Protein AF-A0A0R1EQI2-F1 (afdb_monomer)

Solvent-accessible surface area (backbone atoms only — not comparable to full-atom values): 18893 Å² total; per-residue (Å²): 133,55,73,65,60,53,31,38,54,47,27,43,57,58,45,62,78,44,47,72,60,46,70,71,31,68,58,45,51,55,51,58,65,40,73,73,54,59,67,55,52,70,68,54,60,50,46,54,53,26,49,26,47,28,56,31,40,90,47,90,83,57,53,75,52,69,50,44,51,67,35,48,23,53,9,44,34,53,36,52,67,65,56,76,47,96,90,49,58,59,69,58,47,36,49,53,51,49,54,51,53,46,37,55,50,52,49,33,34,76,71,63,56,27,75,50,50,67,42,49,46,49,54,23,51,55,50,20,49,55,52,42,38,58,76,67,60,75,54,59,96,62,69,85,52,56,103,74,72,70,80,85,62,93,62,85,82,66,84,62,86,80,76,84,62,86,74,82,41,72,47,48,50,53,52,55,53,49,51,57,55,38,66,76,26,71,72,45,74,69,48,59,73,86,57,67,44,66,69,63,51,49,51,49,54,50,48,44,50,52,42,29,33,74,76,65,69,40,53,64,57,63,60,44,40,54,47,54,39,36,38,50,51,58,52,64,69,39,60,85,80,45,49,76,82,41,48,76,41,45,18,56,51,49,23,51,52,48,57,65,43,65,85,67,66,51,49,55,76,68,49,35,50,46,39,21,52,30,39,38,48,50,43,54,50,54,74,67,53,65,85,72,81,74,74,76,81,74,84,81,82,86,82,83,89,88,83,81,84,74,61,70,75,59,57,60,56,57,55,58,61,65,73,76,111

Organism: NCBI:txid1423816

Radius of gyration: 23.0 Å; Cα contacts (8 Å, |Δi|>4): 290; chains: 1; bounding box: 48×53×68 Å

Secondary structure (DSSP, 8-state):
--HHHHHHHHHHHHHHHHHHHHTTSHHHHHHTTSHHHHTS-HHHHHHHHHHHHHHH-SSTT--GGG--HHHHHHHHHHHHHH---SSS-HHHHHHHHHHHHHHHHHHHHHTTSS---HHHHHHHHHHHHHHHHHHTT-S-TTTTS-TTS---S-------TTSS-----HHHHHHHHHHHHHHTSHHHHTS-GGG--HHHHHHHHHHHHHHHHHHH---GGG--HHHHHHHHHHHHH-TTTS-HHHHHHHHHHHHHHHHHGGGTTSS-HHHHHHHHHHHHHHHHHHHH------PPPPPPP-S-S------HHHHHHHHHHTT--

Structure (mmCIF, N/CA/C/O backbone):
data_AF-A0A0R1EQI2-F1
#
_entry.id   AF-A0A0R1EQI2-F1
#
loop_
_atom_site.group_PDB
_atom_site.id
_atom_site.type_symbol
_atom_site.label_atom_id
_atom_site.label_alt_id
_atom_site.label_comp_id
_atom_site.label_asym_id
_atom_site.label_entity_id
_atom_site.label_seq_id
_atom_site.pdbx_PDB_ins_code
_atom_site.Cartn_x
_atom_site.Cartn_y
_atom_site.Cartn_z
_atom_site.occupancy
_atom_site.B_iso_or_equiv
_atom_site.auth_seq_id
_atom_site.auth_comp_id
_atom_site.auth_asym_id
_atom_site.auth_atom_id
_atom_site.pdbx_PDB_model_num
ATOM 1 N N . MET A 1 1 ? 14.461 4.022 -34.422 1.00 61.69 1 MET A N 1
ATOM 2 C CA . MET A 1 1 ? 14.176 3.782 -32.998 1.00 61.69 1 MET A CA 1
ATOM 3 C C . MET A 1 1 ? 12.772 4.264 -32.744 1.00 61.69 1 MET A C 1
ATOM 5 O O . MET A 1 1 ? 12.519 5.464 -32.884 1.00 61.69 1 MET A O 1
ATOM 9 N N . ASP A 1 2 ? 11.892 3.307 -32.497 1.00 88.50 2 ASP A N 1
ATOM 10 C CA . ASP A 1 2 ? 10.469 3.521 -32.275 1.00 88.50 2 ASP A CA 1
ATOM 11 C C . ASP A 1 2 ? 10.237 4.382 -31.016 1.00 88.50 2 ASP A C 1
ATOM 13 O O . ASP A 1 2 ? 11.102 4.491 -30.140 1.00 88.50 2 ASP A O 1
ATOM 17 N N . TYR A 1 3 ? 9.100 5.070 -30.940 1.00 85.38 3 TYR A N 1
ATOM 18 C CA . TYR A 1 3 ? 8.745 5.905 -29.795 1.00 85.38 3 TYR A CA 1
ATOM 19 C C . TYR A 1 3 ? 8.674 5.086 -28.498 1.00 85.38 3 TYR A C 1
ATOM 21 O O . TYR A 1 3 ? 9.169 5.543 -27.466 1.00 85.38 3 TYR A O 1
ATOM 29 N N . GLN A 1 4 ? 8.164 3.853 -28.570 1.00 84.38 4 GLN A N 1
ATOM 30 C CA . GLN A 1 4 ? 8.115 2.926 -27.436 1.00 84.38 4 GLN A CA 1
ATOM 31 C C . GLN A 1 4 ? 9.513 2.543 -26.940 1.00 84.38 4 GLN A C 1
ATOM 33 O O . GLN A 1 4 ? 9.792 2.622 -25.745 1.00 84.38 4 GLN A O 1
ATOM 38 N N . GLU A 1 5 ? 10.448 2.249 -27.847 1.00 89.00 5 GLU A N 1
ATOM 39 C CA . GLU A 1 5 ? 11.844 1.971 -27.478 1.00 89.00 5 GLU A CA 1
ATOM 40 C C . GLU A 1 5 ? 12.503 3.167 -26.772 1.00 89.00 5 GLU A C 1
ATOM 42 O O . GLU A 1 5 ? 13.312 2.996 -25.857 1.00 89.00 5 GLU A O 1
ATOM 47 N N . LYS A 1 6 ? 12.169 4.399 -27.181 1.00 91.38 6 LYS A N 1
ATOM 48 C CA . LYS A 1 6 ? 12.664 5.609 -26.509 1.00 91.38 6 LYS A CA 1
ATOM 49 C C . LYS A 1 6 ? 12.073 5.751 -25.108 1.00 91.38 6 LYS A C 1
ATOM 51 O O . LYS A 1 6 ? 12.817 6.104 -24.195 1.00 91.38 6 LYS A O 1
ATOM 56 N N . LEU A 1 7 ? 10.780 5.467 -24.935 1.00 90.56 7 LEU A N 1
ATOM 57 C CA . LEU A 1 7 ? 10.114 5.493 -23.630 1.00 90.56 7 LEU A CA 1
ATOM 58 C C . LEU A 1 7 ? 10.684 4.442 -22.680 1.00 90.56 7 LEU A C 1
ATOM 60 O O . LEU A 1 7 ? 11.015 4.783 -21.551 1.00 90.56 7 LEU A O 1
ATOM 64 N N . GLN A 1 8 ? 10.904 3.212 -23.143 1.00 91.38 8 GLN A N 1
ATOM 65 C CA . GLN A 1 8 ? 11.532 2.166 -22.332 1.00 91.38 8 GLN A CA 1
ATOM 66 C C . GLN A 1 8 ? 12.954 2.538 -21.904 1.00 91.38 8 GLN A C 1
ATOM 68 O O . GLN A 1 8 ? 13.328 2.359 -20.746 1.00 91.38 8 GLN A O 1
ATOM 73 N N . ARG A 1 9 ? 13.757 3.119 -22.805 1.00 92.44 9 ARG A N 1
ATOM 74 C CA . ARG A 1 9 ? 15.098 3.615 -22.451 1.00 92.44 9 ARG A CA 1
ATOM 75 C C . ARG A 1 9 ? 15.043 4.766 -21.452 1.00 92.44 9 ARG A C 1
ATOM 77 O O . ARG A 1 9 ? 15.916 4.851 -20.592 1.00 92.44 9 ARG A O 1
ATOM 84 N N . HIS A 1 10 ? 14.059 5.653 -21.578 1.00 93.50 10 HIS A N 1
ATOM 85 C CA . HIS A 1 10 ? 13.832 6.741 -20.627 1.00 93.50 10 HIS A CA 1
ATOM 86 C C . HIS A 1 10 ? 13.438 6.199 -19.249 1.00 93.50 10 HIS A C 1
ATOM 88 O O . HIS A 1 10 ? 14.116 6.501 -18.273 1.00 93.50 10 HIS A O 1
ATOM 94 N N . ALA A 1 11 ? 12.443 5.311 -19.181 1.00 92.62 11 ALA A N 1
ATOM 95 C CA . ALA A 1 11 ? 12.032 4.630 -17.954 1.00 92.62 11 ALA A CA 1
ATOM 96 C C . ALA A 1 11 ? 13.182 3.866 -17.294 1.00 92.62 11 ALA A C 1
ATOM 98 O O . ALA A 1 11 ? 13.391 3.996 -16.095 1.00 92.62 11 ALA A O 1
ATOM 99 N N . SER A 1 12 ? 13.995 3.155 -18.079 1.00 93.19 12 SER A N 1
ATOM 100 C CA . SER A 1 12 ? 15.202 2.493 -17.580 1.00 93.19 12 SER A CA 1
ATOM 101 C C . SER A 1 12 ? 16.156 3.463 -16.885 1.00 93.19 12 SER A C 1
ATOM 103 O O . SER A 1 12 ? 16.622 3.163 -15.793 1.00 93.19 12 SER A O 1
ATOM 105 N N . LYS A 1 13 ? 16.448 4.615 -17.500 1.00 93.88 13 LYS A N 1
ATOM 106 C CA . LYS A 1 13 ? 17.349 5.614 -16.905 1.00 93.88 13 LYS A CA 1
ATOM 107 C C . LYS A 1 13 ? 16.765 6.240 -15.648 1.00 93.88 13 LYS A C 1
ATOM 109 O O . LYS A 1 13 ? 17.507 6.507 -14.713 1.00 93.88 13 LYS A O 1
ATOM 114 N N . GLU A 1 14 ? 15.459 6.481 -15.638 1.00 92.50 14 GLU A N 1
ATOM 115 C CA . GLU A 1 14 ? 14.779 7.030 -14.470 1.00 92.50 14 GLU A CA 1
ATOM 116 C C . GLU A 1 14 ? 14.820 6.037 -13.300 1.00 92.50 14 GLU A C 1
ATOM 118 O O . GLU A 1 14 ? 15.156 6.419 -12.185 1.00 92.50 14 GLU A O 1
ATOM 123 N N . ILE A 1 15 ? 14.559 4.749 -13.551 1.00 90.12 15 ILE A N 1
ATOM 124 C CA . ILE A 1 15 ? 14.625 3.694 -12.528 1.00 90.12 15 ILE A CA 1
ATOM 125 C C . ILE A 1 15 ? 16.033 3.571 -11.946 1.00 90.12 15 ILE A C 1
ATOM 127 O O . ILE A 1 15 ? 16.162 3.383 -10.739 1.00 90.12 15 ILE A O 1
ATOM 131 N N . ASP A 1 16 ? 17.086 3.719 -12.755 1.00 90.94 16 ASP A N 1
ATOM 132 C CA . ASP A 1 16 ? 18.473 3.634 -12.277 1.00 90.94 16 ASP A CA 1
ATOM 133 C C . ASP A 1 16 ? 18.787 4.664 -11.173 1.00 90.94 16 ASP A C 1
ATOM 135 O O . ASP A 1 16 ? 19.648 4.410 -10.331 1.00 90.94 16 ASP A O 1
ATOM 139 N N . LEU A 1 17 ? 18.055 5.787 -11.117 1.00 92.31 17 LEU A N 1
ATOM 140 C CA . LEU A 1 17 ? 18.180 6.793 -10.052 1.00 92.31 17 LEU A CA 1
ATOM 141 C C . LEU A 1 17 ? 17.701 6.288 -8.684 1.00 92.31 17 LEU A C 1
ATOM 143 O O . LEU A 1 17 ? 18.104 6.828 -7.657 1.00 92.31 17 LEU A O 1
ATOM 147 N N . TYR A 1 18 ? 16.825 5.284 -8.673 1.00 91.38 18 TYR A N 1
ATOM 148 C CA . TYR A 1 18 ? 16.143 4.783 -7.480 1.00 91.38 18 TYR A CA 1
ATOM 149 C C . TYR A 1 18 ? 16.517 3.340 -7.140 1.00 91.38 18 TYR A C 1
ATOM 151 O O . TYR A 1 18 ? 16.411 2.926 -5.989 1.00 91.38 18 TYR A O 1
ATOM 159 N N . TRP A 1 19 ? 16.969 2.577 -8.135 1.00 90.25 19 TRP A N 1
ATOM 160 C CA . TRP A 1 19 ? 17.164 1.134 -8.052 1.00 90.25 19 TRP A CA 1
ATOM 161 C C . TRP A 1 19 ? 18.091 0.710 -6.909 1.00 90.25 19 TRP A C 1
ATOM 163 O O . TRP A 1 19 ? 17.727 -0.146 -6.109 1.00 90.25 19 TRP A O 1
ATOM 173 N N . SER A 1 20 ? 19.258 1.350 -6.781 1.00 90.19 20 SER A N 1
ATOM 174 C CA . SER A 1 20 ? 20.218 1.037 -5.710 1.00 90.19 20 SER A CA 1
ATOM 175 C C . SER A 1 20 ? 19.645 1.282 -4.311 1.00 90.19 20 SER A C 1
ATOM 177 O O . SER A 1 20 ? 19.988 0.556 -3.379 1.00 90.19 20 SER A O 1
ATOM 179 N N . ASP A 1 21 ? 18.820 2.315 -4.141 1.00 92.25 21 ASP A N 1
ATOM 180 C CA . ASP A 1 21 ? 18.237 2.642 -2.838 1.00 92.25 21 ASP A CA 1
ATOM 181 C C . ASP A 1 21 ? 17.092 1.680 -2.507 1.00 92.25 21 ASP A C 1
ATOM 183 O O . ASP A 1 21 ? 17.023 1.174 -1.389 1.00 92.25 21 ASP A O 1
ATOM 187 N N . PHE A 1 22 ? 16.251 1.355 -3.494 1.00 90.44 22 PHE A N 1
ATOM 188 C CA . PHE A 1 22 ? 15.189 0.364 -3.340 1.00 90.44 22 PHE A CA 1
ATOM 189 C C . PHE A 1 22 ? 15.747 -1.014 -2.969 1.00 90.44 22 PHE A C 1
ATOM 191 O O . PHE A 1 22 ? 15.266 -1.625 -2.023 1.00 90.44 22 PHE A O 1
ATOM 198 N N . GLN A 1 23 ? 16.824 -1.474 -3.615 1.00 89.62 23 GLN A N 1
ATOM 199 C CA . GLN A 1 23 ? 17.452 -2.767 -3.301 1.00 89.62 23 GLN A CA 1
ATOM 200 C C . GLN A 1 23 ? 17.988 -2.882 -1.863 1.00 89.62 23 GLN A C 1
ATOM 202 O O . GLN A 1 23 ? 18.237 -3.991 -1.394 1.00 89.62 23 GLN A O 1
ATOM 207 N N . LYS A 1 24 ? 18.201 -1.755 -1.175 1.00 90.44 24 LYS A N 1
ATOM 208 C CA . LYS A 1 24 ? 18.652 -1.704 0.225 1.00 90.44 24 LYS A CA 1
ATOM 209 C C . LYS A 1 24 ? 17.506 -1.464 1.211 1.00 90.44 24 LYS A C 1
ATOM 211 O O . LYS A 1 24 ? 17.771 -1.355 2.403 1.00 90.44 24 LYS A O 1
ATOM 216 N N . SER A 1 25 ? 16.278 -1.310 0.721 1.00 86.69 25 SER A N 1
ATOM 217 C CA . SER A 1 25 ? 15.104 -1.036 1.548 1.00 86.69 25 SER A CA 1
ATOM 218 C C . SER A 1 25 ? 14.551 -2.298 2.202 1.00 86.69 25 SER A C 1
ATOM 220 O O . SER A 1 25 ? 14.707 -3.403 1.673 1.00 86.69 25 SER A O 1
ATOM 222 N N . ASP A 1 26 ? 13.836 -2.107 3.309 1.00 79.62 26 ASP A N 1
ATOM 223 C CA . ASP A 1 26 ? 13.107 -3.181 3.984 1.00 79.62 26 ASP A CA 1
ATOM 224 C C . ASP A 1 26 ? 11.982 -3.741 3.097 1.00 79.62 26 ASP A C 1
ATOM 226 O O . ASP A 1 26 ? 11.757 -4.948 3.101 1.00 79.62 26 ASP A O 1
ATOM 230 N N . ASP A 1 27 ? 11.350 -2.910 2.251 1.00 80.69 27 ASP A N 1
ATOM 231 C CA . ASP A 1 27 ? 10.323 -3.348 1.290 1.00 80.69 27 ASP A CA 1
ATOM 232 C C . ASP A 1 27 ? 10.891 -4.378 0.288 1.00 80.69 27 ASP A C 1
ATOM 234 O O . ASP A 1 27 ? 10.261 -5.393 -0.013 1.00 80.69 27 ASP A O 1
ATOM 238 N N . TYR A 1 28 ? 12.114 -4.156 -0.211 1.00 84.44 28 TYR A N 1
ATOM 239 C CA . TYR A 1 28 ? 12.793 -5.120 -1.085 1.00 84.44 28 TYR A CA 1
ATOM 240 C C . TYR A 1 28 ? 13.282 -6.348 -0.311 1.00 84.44 28 TYR A C 1
ATOM 242 O O . TYR A 1 28 ? 13.196 -7.468 -0.813 1.00 84.44 28 TYR A O 1
ATOM 250 N N . ALA A 1 29 ? 13.784 -6.162 0.913 1.00 81.75 29 ALA A N 1
ATOM 251 C CA . ALA A 1 29 ? 14.201 -7.275 1.759 1.00 81.75 29 ALA A CA 1
ATOM 252 C C . ALA A 1 29 ? 13.030 -8.224 2.063 1.00 81.75 29 ALA A C 1
ATOM 254 O O . ALA A 1 29 ? 13.217 -9.436 1.976 1.00 81.75 29 ALA A O 1
ATOM 255 N N . ALA A 1 30 ? 11.839 -7.683 2.341 1.00 76.81 30 ALA A N 1
ATOM 256 C CA . ALA A 1 30 ? 10.608 -8.435 2.571 1.00 76.81 30 ALA A CA 1
ATOM 257 C C . ALA A 1 30 ? 10.179 -9.233 1.331 1.00 76.81 30 ALA A C 1
ATOM 259 O O . ALA A 1 30 ? 9.946 -10.434 1.441 1.00 76.81 30 ALA A O 1
ATOM 260 N N . LEU A 1 31 ? 10.187 -8.623 0.135 1.00 76.25 31 LEU A N 1
ATOM 261 C CA . LEU A 1 31 ? 9.943 -9.357 -1.119 1.00 76.25 31 LEU A CA 1
ATOM 262 C C . LEU A 1 31 ? 10.905 -10.531 -1.292 1.00 76.25 31 LEU A C 1
ATOM 264 O O . LEU A 1 31 ? 10.518 -11.627 -1.682 1.00 76.25 31 LEU A O 1
ATOM 268 N N . MET A 1 32 ? 12.178 -10.313 -0.970 1.00 80.56 32 MET A N 1
ATOM 269 C CA . MET A 1 32 ? 13.199 -11.346 -1.060 1.00 80.56 32 MET A CA 1
ATOM 270 C C . MET A 1 32 ? 13.100 -12.383 0.064 1.00 80.56 32 MET A C 1
ATOM 272 O O . MET A 1 32 ? 13.974 -13.240 0.128 1.00 80.56 32 MET A O 1
ATOM 276 N N . GLN A 1 33 ? 12.117 -12.354 0.966 1.00 74.38 33 GLN A N 1
ATOM 277 C CA . GLN A 1 33 ? 11.844 -13.475 1.877 1.00 74.38 33 GLN A CA 1
ATOM 278 C C . GLN A 1 33 ? 10.996 -14.559 1.207 1.00 74.38 33 GLN A C 1
ATOM 280 O O . GLN A 1 33 ? 11.156 -15.731 1.548 1.00 74.38 33 GLN A O 1
ATOM 285 N N . ASP A 1 34 ? 10.199 -14.191 0.202 1.00 71.94 34 ASP A N 1
ATOM 286 C CA . ASP A 1 34 ? 9.388 -15.117 -0.579 1.00 71.94 34 ASP A CA 1
ATOM 287 C C . ASP A 1 34 ? 10.292 -16.058 -1.419 1.00 71.94 34 ASP A C 1
ATOM 289 O O . ASP A 1 34 ? 11.095 -15.597 -2.249 1.00 71.94 34 ASP A O 1
ATOM 293 N N . PRO A 1 35 ? 10.208 -17.390 -1.215 1.00 70.25 35 PRO A N 1
ATOM 294 C CA . PRO A 1 35 ? 11.012 -18.367 -1.946 1.00 70.25 35 PRO A CA 1
ATOM 295 C C . PRO A 1 35 ? 10.791 -18.355 -3.461 1.00 70.25 35 PRO A C 1
ATOM 297 O O . PRO A 1 35 ? 11.720 -18.670 -4.209 1.00 70.25 35 PRO A O 1
ATOM 300 N N . ASP A 1 36 ? 9.590 -18.024 -3.925 1.00 70.88 36 ASP A N 1
ATOM 301 C CA . ASP A 1 36 ? 9.242 -17.984 -5.341 1.00 70.88 36 ASP A CA 1
ATOM 302 C C . ASP A 1 36 ? 9.713 -16.690 -5.994 1.00 70.88 36 ASP A C 1
ATOM 304 O O . ASP A 1 36 ? 10.198 -16.723 -7.133 1.00 70.88 36 ASP A O 1
ATOM 308 N N . PHE A 1 37 ? 9.713 -15.591 -5.237 1.00 76.44 37 PHE A N 1
ATOM 309 C CA . PHE A 1 37 ? 10.313 -14.331 -5.662 1.00 76.44 37 PHE A CA 1
ATOM 310 C C . PHE A 1 37 ? 11.845 -14.419 -5.758 1.00 76.44 37 PHE A C 1
ATOM 312 O O . PHE A 1 37 ? 12.436 -13.959 -6.736 1.00 76.44 37 PHE A O 1
ATOM 319 N N . ARG A 1 38 ? 12.513 -15.096 -4.810 1.00 74.75 38 ARG A N 1
ATOM 320 C CA . ARG A 1 38 ? 13.978 -15.325 -4.839 1.00 74.75 38 ARG A CA 1
ATOM 321 C C . ARG A 1 38 ? 14.475 -16.019 -6.106 1.00 74.75 38 ARG A C 1
ATOM 323 O O . ARG A 1 38 ? 15.637 -15.847 -6.476 1.00 74.75 38 ARG A O 1
ATOM 330 N N . LYS A 1 39 ? 13.627 -16.830 -6.740 1.00 77.12 39 LYS A N 1
ATOM 331 C CA . LYS A 1 39 ? 13.956 -17.556 -7.975 1.00 77.12 39 LYS A CA 1
ATOM 332 C C . LYS A 1 39 ? 13.880 -16.661 -9.213 1.00 77.12 39 LYS A C 1
ATOM 334 O O . LYS A 1 39 ? 14.408 -17.047 -10.251 1.00 77.12 39 LYS A O 1
ATOM 339 N N . VAL A 1 40 ? 13.242 -15.488 -9.127 1.00 78.50 40 VAL A N 1
ATOM 340 C CA . VAL A 1 40 ? 13.122 -14.552 -10.252 1.00 78.50 40 VAL A CA 1
ATOM 341 C C . VAL A 1 40 ? 14.491 -13.913 -10.536 1.00 78.50 40 VAL A C 1
ATOM 343 O O . VAL A 1 40 ? 15.079 -13.276 -9.656 1.00 78.50 40 VAL A O 1
ATOM 346 N N . PRO A 1 41 ? 15.024 -14.023 -11.763 1.00 79.38 41 PRO A N 1
ATOM 347 C CA . PRO A 1 41 ? 16.261 -13.357 -12.143 1.00 79.38 41 PRO A CA 1
ATOM 348 C C . PRO A 1 41 ? 16.178 -11.828 -11.960 1.00 79.38 41 PRO A C 1
ATOM 350 O O . PRO A 1 41 ? 15.233 -11.199 -12.440 1.00 79.38 41 PRO A O 1
ATOM 353 N N . PRO A 1 42 ? 17.212 -11.159 -11.406 1.00 78.00 42 PRO A N 1
ATOM 354 C CA . PRO A 1 42 ? 17.205 -9.700 -11.228 1.00 78.00 42 PRO A CA 1
ATOM 355 C C . PRO A 1 42 ? 16.970 -8.897 -12.516 1.00 78.00 42 PRO A C 1
ATOM 357 O O . PRO A 1 42 ? 16.437 -7.789 -12.483 1.00 78.00 42 PRO A O 1
ATOM 360 N N . LYS A 1 43 ? 17.369 -9.447 -13.670 1.00 79.38 43 LYS A N 1
ATOM 361 C CA . LYS A 1 43 ? 17.120 -8.831 -14.981 1.00 79.38 43 LYS A CA 1
ATOM 362 C C . LYS A 1 43 ? 15.634 -8.801 -15.335 1.00 79.38 43 LYS A C 1
ATOM 364 O O . LYS A 1 43 ? 15.196 -7.832 -15.944 1.00 79.38 43 LYS A O 1
ATOM 369 N N . GLU A 1 44 ? 14.890 -9.831 -14.951 1.00 82.75 44 GLU A N 1
ATOM 370 C CA . GLU A 1 44 ? 13.454 -9.948 -15.192 1.00 82.75 44 GLU A CA 1
ATOM 371 C C . GLU A 1 44 ? 12.669 -9.024 -14.258 1.00 82.75 44 GLU A C 1
ATOM 373 O O . GLU A 1 44 ? 11.864 -8.228 -14.732 1.00 82.75 44 GLU A O 1
ATOM 378 N N . ILE A 1 45 ? 13.023 -9.008 -12.965 1.00 81.88 45 ILE A N 1
ATOM 379 C CA . ILE A 1 45 ? 12.516 -8.033 -11.981 1.00 81.88 45 ILE A CA 1
ATOM 380 C C . ILE A 1 45 ? 12.651 -6.612 -12.542 1.00 81.88 45 ILE A C 1
ATOM 382 O O . ILE A 1 45 ? 11.695 -5.838 -12.620 1.00 81.88 45 ILE A O 1
ATOM 386 N N . ARG A 1 46 ? 13.853 -6.267 -13.008 1.00 84.56 46 ARG A N 1
ATOM 387 C CA . ARG A 1 46 ? 14.106 -4.949 -13.585 1.00 84.56 46 ARG A CA 1
ATOM 388 C C . ARG A 1 46 ? 13.310 -4.716 -14.873 1.00 84.56 46 ARG A C 1
ATOM 390 O O . ARG A 1 46 ? 12.860 -3.595 -15.092 1.00 84.56 46 ARG A O 1
ATOM 397 N N . ALA A 1 47 ? 13.135 -5.727 -15.722 1.00 87.56 47 ALA A N 1
ATOM 398 C CA . ALA A 1 47 ? 12.355 -5.604 -16.952 1.00 87.56 47 ALA A CA 1
ATOM 399 C C . ALA A 1 47 ? 10.876 -5.298 -16.665 1.00 87.56 47 ALA A C 1
ATOM 401 O O . ALA A 1 47 ? 10.333 -4.385 -17.282 1.00 87.56 47 ALA A O 1
ATOM 402 N N . ILE A 1 48 ? 10.263 -5.971 -15.685 1.00 88.69 48 ILE A N 1
ATOM 403 C CA . ILE A 1 48 ? 8.880 -5.712 -15.248 1.00 88.69 48 ILE A CA 1
ATOM 404 C C . ILE A 1 48 ? 8.722 -4.253 -14.806 1.00 88.69 48 ILE A C 1
ATOM 406 O O . ILE A 1 48 ? 7.819 -3.558 -15.272 1.00 88.69 48 ILE A O 1
ATOM 410 N N . LEU A 1 49 ? 9.640 -3.750 -13.972 1.00 91.31 49 LEU A N 1
ATOM 411 C CA . LEU A 1 49 ? 9.610 -2.354 -13.526 1.00 91.31 49 LEU A CA 1
ATOM 412 C C . LEU A 1 49 ? 9.790 -1.367 -14.687 1.00 91.31 49 LEU A C 1
ATOM 414 O O . LEU A 1 49 ? 9.079 -0.368 -14.759 1.00 91.31 49 LEU A O 1
ATOM 418 N N . VAL A 1 50 ? 10.715 -1.635 -15.615 1.00 91.81 50 VAL A N 1
ATOM 419 C CA . VAL A 1 50 ? 10.921 -0.785 -16.802 1.00 91.81 50 VAL A CA 1
ATOM 420 C C . VAL A 1 50 ? 9.661 -0.724 -17.657 1.00 91.81 50 VAL A C 1
ATOM 422 O O . VAL A 1 50 ? 9.276 0.368 -18.072 1.00 91.81 50 VAL A O 1
ATOM 425 N N . THR A 1 51 ? 9.010 -1.863 -17.893 1.00 91.62 51 THR A N 1
ATOM 426 C CA . THR A 1 51 ? 7.746 -1.940 -18.634 1.00 91.62 51 THR A CA 1
ATOM 427 C C . THR A 1 51 ? 6.654 -1.138 -17.934 1.00 91.62 51 THR A C 1
ATOM 429 O O . THR A 1 51 ? 6.028 -0.285 -18.566 1.00 91.62 51 THR A O 1
ATOM 432 N N . PHE A 1 52 ? 6.502 -1.319 -16.621 1.00 93.94 52 PHE A N 1
ATOM 433 C CA . PHE A 1 52 ? 5.544 -0.572 -15.812 1.00 93.94 52 PHE A CA 1
ATOM 434 C C . PHE A 1 52 ? 5.753 0.940 -15.900 1.00 93.94 52 PHE A C 1
ATOM 436 O O . PHE A 1 52 ? 4.841 1.681 -16.274 1.00 93.94 52 PHE A O 1
ATOM 443 N N . PHE A 1 53 ? 6.966 1.424 -15.632 1.00 93.44 53 PHE A N 1
ATOM 444 C CA . PHE A 1 53 ? 7.218 2.862 -15.661 1.00 93.44 53 PHE A CA 1
ATOM 445 C C . PHE A 1 53 ? 7.122 3.441 -17.076 1.00 93.44 53 PHE A C 1
ATOM 447 O O . PHE A 1 53 ? 6.590 4.540 -17.241 1.00 93.44 53 PHE A O 1
ATOM 454 N N . ALA A 1 54 ? 7.539 2.701 -18.107 1.00 92.88 54 ALA A N 1
ATOM 455 C CA . ALA A 1 54 ? 7.365 3.126 -19.493 1.00 92.88 54 ALA A CA 1
ATOM 456 C C . ALA A 1 54 ? 5.883 3.296 -19.860 1.00 92.88 54 ALA A C 1
ATOM 458 O O . ALA A 1 54 ? 5.533 4.303 -20.474 1.00 92.88 54 ALA A O 1
ATOM 459 N N . ALA A 1 55 ? 5.019 2.367 -19.435 1.00 90.94 55 ALA A N 1
ATOM 460 C CA . ALA A 1 55 ? 3.574 2.445 -19.646 1.00 90.94 55 ALA A CA 1
ATOM 461 C C . ALA A 1 55 ? 2.913 3.567 -18.824 1.00 90.94 55 ALA A C 1
ATOM 463 O O . ALA A 1 55 ? 1.902 4.135 -19.234 1.00 90.94 55 ALA A O 1
ATOM 464 N N . SER A 1 56 ? 3.496 3.922 -17.677 1.00 91.62 56 SER A N 1
ATOM 465 C CA . SER A 1 56 ? 2.974 4.979 -16.806 1.00 91.62 56 SER A CA 1
ATOM 466 C C . SER A 1 56 ? 3.296 6.397 -17.300 1.00 91.62 56 SER A C 1
ATOM 468 O O . SER A 1 56 ? 2.587 7.359 -16.985 1.00 91.62 56 SER A O 1
ATOM 470 N N . PHE A 1 57 ? 4.360 6.556 -18.091 1.00 90.12 57 PHE A N 1
ATOM 471 C CA . PHE A 1 57 ? 4.785 7.857 -18.589 1.00 90.12 57 PHE A CA 1
ATOM 472 C C . PHE A 1 57 ? 3.953 8.328 -19.772 1.00 90.12 57 PHE A C 1
ATOM 474 O O . PHE A 1 57 ? 3.846 7.672 -20.802 1.00 90.12 57 PHE A O 1
ATOM 481 N N . LYS A 1 58 ? 3.450 9.561 -19.666 1.00 85.06 58 LYS A N 1
ATOM 482 C CA . LYS A 1 58 ? 2.709 10.201 -20.759 1.00 85.06 58 LYS A CA 1
ATOM 483 C C . LYS A 1 58 ? 3.608 10.524 -21.9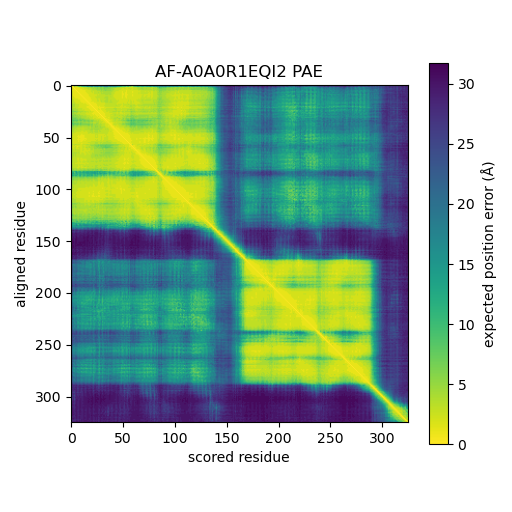54 1.00 85.06 58 LYS A C 1
ATOM 485 O O . LYS A 1 58 ? 3.137 10.524 -23.085 1.00 85.06 58 LYS A O 1
ATOM 490 N N . ASN A 1 59 ? 4.874 10.881 -21.711 1.00 87.06 59 ASN A N 1
ATOM 491 C CA . ASN A 1 59 ? 5.895 11.114 -22.736 1.00 87.06 59 ASN A CA 1
ATOM 492 C C . ASN A 1 59 ? 7.312 11.150 -22.125 1.00 87.06 59 ASN A C 1
ATOM 494 O O . ASN A 1 59 ? 7.477 11.086 -20.912 1.00 87.06 59 ASN A O 1
ATOM 498 N N . LEU A 1 60 ? 8.337 11.335 -22.967 1.00 88.62 60 LEU A N 1
ATOM 499 C CA . LEU A 1 60 ? 9.759 11.377 -22.575 1.00 88.62 60 LEU A CA 1
ATOM 500 C C . LEU A 1 60 ? 10.149 12.511 -21.602 1.00 88.62 60 LEU A C 1
ATOM 502 O O . LEU A 1 60 ? 11.284 12.536 -21.140 1.00 88.62 60 LEU A O 1
ATOM 506 N N . ARG A 1 61 ? 9.268 13.484 -21.329 1.00 88.06 61 ARG A N 1
ATOM 507 C CA . ARG A 1 61 ? 9.498 14.537 -20.321 1.00 88.06 61 ARG A CA 1
ATOM 508 C C . ARG A 1 61 ? 8.887 14.196 -18.962 1.00 88.06 61 ARG A C 1
ATOM 510 O O . ARG A 1 61 ? 9.169 14.898 -17.996 1.00 88.06 61 ARG A O 1
ATOM 517 N N . SER A 1 62 ? 8.025 13.183 -18.889 1.00 88.19 62 SER A N 1
ATOM 518 C CA . SER A 1 62 ? 7.443 12.725 -17.628 1.00 88.19 62 SER A CA 1
ATOM 519 C C . SER A 1 62 ? 8.508 12.062 -16.754 1.00 88.19 62 SER A C 1
ATOM 521 O O . SER A 1 62 ? 9.395 11.371 -17.255 1.00 88.19 62 SER A O 1
ATOM 523 N N . THR A 1 63 ? 8.392 12.277 -15.447 1.00 90.31 63 THR A N 1
ATOM 524 C CA . THR A 1 63 ? 9.248 11.683 -14.411 1.00 90.31 63 THR A CA 1
ATOM 525 C C . THR A 1 63 ? 8.393 10.905 -13.418 1.00 90.31 63 THR A C 1
ATOM 527 O O . THR A 1 63 ? 7.179 11.134 -13.328 1.00 90.31 63 THR A O 1
ATOM 530 N N . ILE A 1 64 ? 9.012 10.021 -12.632 1.00 89.88 64 ILE A N 1
ATOM 531 C CA . ILE A 1 64 ? 8.305 9.213 -11.616 1.00 89.88 64 ILE A CA 1
ATOM 532 C C . ILE A 1 64 ? 7.555 10.110 -10.611 1.00 89.88 64 ILE A C 1
ATOM 534 O O . ILE A 1 64 ? 6.433 9.816 -10.209 1.00 89.88 64 ILE A O 1
ATOM 538 N N . GLN A 1 65 ? 8.082 11.298 -10.307 1.00 89.75 65 GLN A N 1
ATOM 539 C CA . GLN A 1 65 ? 7.419 12.283 -9.439 1.00 89.75 65 GLN A CA 1
ATOM 540 C C . GLN A 1 65 ? 6.040 12.757 -9.938 1.00 89.75 65 GLN A C 1
ATOM 542 O O . GLN A 1 65 ? 5.240 13.250 -9.141 1.00 89.75 65 GLN A O 1
ATOM 547 N N . THR A 1 66 ? 5.773 12.653 -11.245 1.00 88.56 66 THR A N 1
ATOM 548 C CA . THR A 1 66 ? 4.556 13.169 -11.903 1.00 88.56 66 THR A CA 1
ATOM 549 C C . THR A 1 66 ? 3.471 12.118 -12.124 1.00 88.56 66 THR A C 1
ATOM 551 O O . THR A 1 66 ? 2.460 12.413 -12.764 1.00 88.56 66 THR A O 1
ATOM 554 N N . LEU A 1 67 ? 3.669 10.901 -11.613 1.00 89.94 67 LEU A N 1
ATOM 555 C CA . LEU A 1 67 ? 2.715 9.810 -11.771 1.00 89.94 67 LEU A CA 1
ATOM 556 C C . LEU A 1 67 ? 1.366 10.145 -11.128 1.00 89.94 67 LEU A C 1
ATOM 558 O O . LEU A 1 67 ? 1.293 10.540 -9.965 1.00 89.94 67 LEU A O 1
ATOM 562 N N . SER A 1 68 ? 0.296 9.975 -11.907 1.00 86.81 68 SER A N 1
ATOM 563 C CA . SER A 1 68 ? -1.088 10.054 -11.438 1.00 86.81 68 SER A CA 1
ATOM 564 C C . SER A 1 68 ? -1.669 8.657 -11.230 1.00 86.81 68 SER A C 1
ATOM 566 O O . SER A 1 68 ? -1.218 7.695 -11.853 1.00 86.81 68 SER A O 1
ATOM 568 N N . ALA A 1 69 ? -2.719 8.559 -10.411 1.00 80.69 69 ALA A N 1
ATOM 569 C CA . ALA A 1 69 ? -3.443 7.307 -10.173 1.00 80.69 69 ALA A CA 1
ATOM 570 C C . ALA A 1 69 ? -3.929 6.656 -11.481 1.00 80.69 69 ALA A C 1
ATOM 572 O O . ALA A 1 69 ? -3.795 5.454 -11.675 1.00 80.69 69 ALA A O 1
ATOM 573 N N . GLU A 1 70 ? -4.422 7.469 -12.419 1.00 83.19 70 GLU A N 1
ATOM 574 C CA . GLU A 1 70 ? -4.869 7.017 -13.741 1.00 83.19 70 GLU A CA 1
ATOM 575 C C . GLU A 1 70 ? -3.728 6.398 -14.563 1.00 83.19 70 GLU A C 1
ATOM 577 O O . GLU A 1 70 ? -3.860 5.283 -15.062 1.00 83.19 70 GLU A O 1
ATOM 582 N N . SER A 1 71 ? -2.585 7.089 -14.658 1.00 86.75 71 SER A N 1
ATOM 583 C CA . SER A 1 71 ? -1.404 6.585 -15.366 1.00 86.75 71 SER A CA 1
ATOM 584 C C . SER A 1 71 ? -0.891 5.282 -14.755 1.00 86.75 71 SER A C 1
ATOM 586 O O . SER A 1 71 ? -0.488 4.380 -15.483 1.00 86.75 71 SER A O 1
ATOM 588 N N . VAL A 1 72 ? -0.931 5.171 -13.427 1.00 89.50 72 VAL A N 1
ATOM 589 C CA . VAL A 1 72 ? -0.519 3.962 -12.710 1.00 89.50 72 VAL A CA 1
ATOM 590 C C . VAL A 1 72 ? -1.505 2.812 -12.927 1.00 89.50 72 VAL A C 1
ATOM 592 O O . VAL A 1 72 ? -1.063 1.698 -13.182 1.00 89.50 72 VAL A O 1
ATOM 595 N N . SER A 1 73 ? -2.816 3.071 -12.932 1.00 82.50 73 SER A N 1
ATOM 596 C CA . SER A 1 73 ? -3.843 2.060 -13.234 1.00 82.50 73 SER A CA 1
ATOM 597 C C . SER A 1 73 ? -3.654 1.461 -14.629 1.00 82.50 73 SER A C 1
ATOM 599 O O . SER A 1 73 ? -3.621 0.243 -14.771 1.00 82.50 73 SER A O 1
ATOM 601 N N . ILE A 1 74 ? -3.478 2.306 -15.651 1.00 81.88 74 ILE A N 1
ATOM 602 C CA . ILE A 1 74 ? -3.266 1.854 -17.036 1.00 81.88 74 ILE A CA 1
ATOM 603 C C . ILE A 1 74 ? -1.959 1.059 -17.151 1.00 81.88 74 ILE A C 1
ATOM 605 O O . ILE A 1 74 ? -1.907 0.024 -17.817 1.00 81.88 74 ILE A O 1
ATOM 609 N N . ALA A 1 75 ? -0.897 1.529 -16.494 1.00 89.44 75 ALA A N 1
ATOM 610 C CA . ALA A 1 75 ? 0.403 0.872 -16.508 1.00 89.44 75 ALA A CA 1
ATOM 611 C C . ALA A 1 75 ? 0.384 -0.499 -15.831 1.00 89.44 75 ALA A C 1
ATOM 613 O O . ALA A 1 75 ? 1.010 -1.426 -16.340 1.00 89.44 75 ALA A O 1
ATOM 614 N N . LEU A 1 76 ? -0.339 -0.636 -14.717 1.00 88.12 76 LEU A N 1
ATOM 615 C CA . LEU A 1 76 ? -0.552 -1.915 -14.048 1.00 88.12 76 LEU A CA 1
ATOM 616 C C . LEU A 1 76 ? -1.268 -2.896 -14.977 1.00 88.12 76 LEU A C 1
ATOM 618 O O . LEU A 1 76 ? -0.738 -3.972 -15.225 1.00 88.12 76 LEU A O 1
ATOM 622 N N . GLU A 1 77 ? -2.404 -2.510 -15.564 1.00 83.06 77 GLU A N 1
ATOM 623 C CA . GLU A 1 77 ? -3.140 -3.371 -16.506 1.00 83.06 77 GLU A CA 1
ATOM 624 C C . GLU A 1 77 ? -2.255 -3.796 -17.683 1.00 83.06 77 GLU A C 1
ATOM 626 O O . GLU A 1 77 ? -2.151 -4.979 -18.001 1.00 83.06 77 GLU A O 1
ATOM 631 N N . THR A 1 78 ? -1.549 -2.837 -18.284 1.00 85.19 78 THR A N 1
ATOM 632 C CA . THR A 1 78 ? -0.674 -3.091 -19.435 1.00 85.19 78 THR A CA 1
ATOM 633 C C . THR A 1 78 ? 0.460 -4.042 -19.071 1.00 85.19 78 THR A C 1
ATOM 635 O O . THR A 1 78 ? 0.745 -4.981 -19.810 1.00 85.19 78 THR A O 1
ATOM 638 N N . THR A 1 79 ? 1.111 -3.814 -17.929 1.00 88.19 79 THR A N 1
ATOM 639 C CA . THR A 1 79 ? 2.266 -4.614 -17.515 1.00 88.19 79 THR A CA 1
ATOM 640 C C . THR A 1 79 ? 1.830 -6.023 -17.164 1.00 88.19 79 THR A C 1
ATOM 642 O O . THR A 1 79 ? 2.407 -6.968 -17.685 1.00 88.19 79 THR A O 1
ATOM 645 N N . LEU A 1 80 ? 0.780 -6.185 -16.357 1.00 83.88 80 LEU A N 1
ATOM 646 C CA . LEU A 1 80 ? 0.311 -7.504 -15.929 1.00 83.88 80 LEU A CA 1
ATOM 647 C C . LEU A 1 80 ? -0.241 -8.337 -17.097 1.00 83.88 80 LEU A C 1
ATOM 649 O O . LEU A 1 80 ? -0.065 -9.551 -17.116 1.00 83.88 80 LEU A O 1
ATOM 653 N N . GLN A 1 81 ? -0.837 -7.709 -18.116 1.00 80.81 81 GLN A N 1
ATOM 654 C CA . GLN A 1 81 ? -1.225 -8.408 -19.348 1.00 80.81 81 GLN A CA 1
ATOM 655 C C . GLN A 1 81 ? -0.021 -8.879 -20.175 1.00 80.81 81 GLN A C 1
ATOM 657 O O . GLN A 1 81 ? -0.103 -9.923 -20.828 1.00 80.81 81 GLN A O 1
ATOM 662 N N . GLN A 1 82 ? 1.074 -8.114 -20.156 1.00 82.50 82 GLN A N 1
ATOM 663 C CA . GLN A 1 82 ? 2.312 -8.404 -20.886 1.00 82.50 82 GLN A CA 1
ATOM 664 C C . GLN A 1 82 ? 3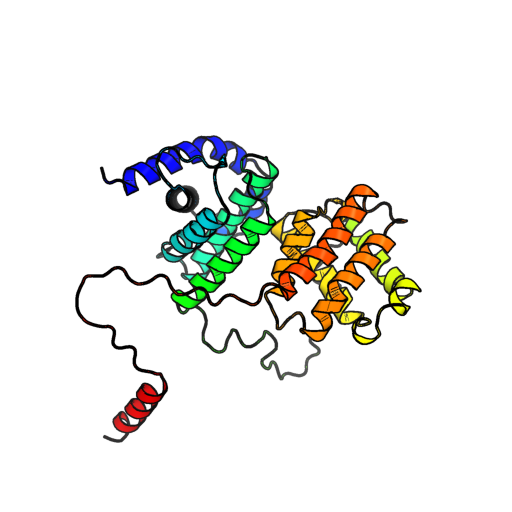.255 -9.350 -20.141 1.00 82.50 82 GLN A C 1
ATOM 666 O O . GLN A 1 82 ? 4.172 -9.882 -20.765 1.00 82.50 82 GLN A O 1
ATOM 671 N N . VAL A 1 83 ? 3.045 -9.565 -18.839 1.00 79.62 83 VAL A N 1
ATOM 672 C CA . VAL A 1 83 ? 3.783 -10.571 -18.077 1.00 79.62 83 VAL A CA 1
ATOM 673 C C . VAL A 1 83 ? 3.486 -11.937 -18.687 1.00 79.62 83 VAL A C 1
ATOM 675 O O . VAL A 1 83 ? 2.361 -12.443 -18.655 1.00 79.62 83 VAL A O 1
ATOM 678 N N . ASN A 1 84 ? 4.529 -12.503 -19.276 1.00 68.12 84 ASN A N 1
ATOM 679 C CA . ASN A 1 84 ? 4.578 -13.864 -19.760 1.00 68.12 84 ASN A CA 1
ATOM 680 C C . ASN A 1 84 ? 5.864 -14.478 -19.214 1.00 68.12 84 ASN A C 1
ATOM 682 O O . ASN A 1 84 ? 6.938 -13.905 -19.399 1.00 68.12 84 ASN A O 1
ATOM 686 N N . ASP A 1 85 ? 5.730 -15.607 -18.536 1.00 66.31 85 ASP A N 1
ATOM 687 C CA . ASP A 1 85 ? 6.841 -16.402 -18.030 1.00 66.31 85 ASP A CA 1
ATOM 688 C C . ASP A 1 85 ? 6.635 -17.807 -18.598 1.00 66.31 85 ASP A C 1
ATOM 690 O O . ASP A 1 85 ? 5.607 -18.435 -18.339 1.00 66.31 85 ASP A O 1
ATOM 694 N N . ASP A 1 86 ? 7.565 -18.248 -19.443 1.00 63.94 86 ASP A N 1
ATOM 695 C CA . ASP A 1 86 ? 7.482 -19.548 -20.113 1.00 63.94 86 ASP A CA 1
ATOM 696 C C . ASP A 1 86 ? 7.733 -20.709 -19.126 1.00 63.94 86 ASP A C 1
ATOM 698 O O . ASP A 1 86 ? 7.323 -21.841 -19.392 1.00 63.94 86 ASP A O 1
ATOM 702 N N . ASP A 1 87 ? 8.365 -20.425 -17.978 1.00 63.09 87 ASP A N 1
ATOM 703 C CA . ASP A 1 87 ? 8.744 -21.399 -16.953 1.00 63.09 87 ASP A CA 1
ATOM 704 C C . ASP A 1 87 ? 7.744 -21.458 -15.778 1.00 63.09 87 ASP A C 1
ATOM 706 O O . ASP A 1 87 ? 7.770 -22.413 -14.993 1.00 63.09 87 ASP A O 1
ATOM 710 N N . ARG A 1 88 ? 6.839 -20.474 -15.644 1.00 67.62 88 ARG A N 1
ATOM 711 C CA . ARG A 1 88 ? 5.831 -20.407 -14.566 1.00 67.62 88 ARG A CA 1
ATOM 712 C C . ARG A 1 88 ? 4.398 -20.427 -15.074 1.00 67.62 88 ARG A C 1
ATOM 714 O O . ARG A 1 88 ? 4.093 -20.090 -16.215 1.00 67.62 88 ARG A O 1
ATOM 721 N N . ARG A 1 89 ? 3.457 -20.758 -14.181 1.00 72.19 89 ARG A N 1
ATOM 722 C CA . ARG A 1 89 ? 2.045 -20.502 -14.481 1.00 72.19 89 ARG A CA 1
ATOM 723 C C . ARG A 1 89 ? 1.830 -18.998 -14.593 1.00 72.19 89 ARG A C 1
ATOM 725 O O . ARG A 1 89 ? 2.331 -18.215 -13.790 1.00 72.19 89 ARG A O 1
ATOM 732 N N . ARG A 1 90 ? 1.005 -18.589 -15.556 1.00 72.31 90 ARG A N 1
ATOM 733 C CA . ARG A 1 90 ? 0.706 -17.172 -15.794 1.00 72.31 90 ARG A CA 1
ATOM 734 C C . ARG A 1 90 ? 0.157 -16.455 -14.554 1.00 72.31 90 ARG A C 1
ATOM 736 O O . ARG A 1 90 ? 0.500 -15.301 -14.327 1.00 72.31 90 ARG A O 1
ATOM 743 N N . SER A 1 91 ? -0.660 -17.131 -13.746 1.00 65.94 91 SER A N 1
ATOM 744 C CA . SER A 1 91 ? -1.174 -16.598 -12.476 1.00 65.94 91 SER A CA 1
ATOM 745 C C . SER A 1 91 ? -0.059 -16.302 -11.468 1.00 65.94 91 SER A C 1
ATOM 747 O O . SER A 1 91 ? -0.061 -15.239 -10.855 1.00 65.94 91 SER A O 1
ATOM 749 N N . GLU A 1 92 ? 0.919 -17.199 -11.343 1.00 68.81 92 GLU A N 1
ATOM 750 C CA . GLU A 1 92 ? 2.079 -17.044 -10.457 1.00 68.81 92 GLU A CA 1
ATOM 751 C C . GLU A 1 92 ? 2.975 -15.891 -10.926 1.00 68.81 92 GLU A C 1
ATOM 753 O O . GLU A 1 92 ? 3.372 -15.044 -10.130 1.00 68.81 92 GLU A O 1
ATOM 758 N N . ALA A 1 93 ? 3.228 -15.794 -12.234 1.00 72.38 93 ALA A N 1
ATOM 759 C CA . ALA A 1 93 ? 4.008 -14.699 -12.809 1.00 72.38 93 ALA A CA 1
ATOM 760 C C . ALA A 1 93 ? 3.337 -13.329 -12.585 1.00 72.38 93 ALA A C 1
ATOM 762 O O . ALA A 1 93 ? 4.001 -12.353 -12.229 1.00 72.38 93 ALA A O 1
ATOM 763 N N . ILE A 1 94 ? 2.010 -13.255 -12.737 1.00 74.44 94 ILE A N 1
ATOM 764 C CA . ILE A 1 94 ? 1.227 -12.042 -12.460 1.00 74.44 94 ILE A CA 1
ATOM 765 C C . ILE A 1 94 ? 1.276 -11.682 -10.974 1.00 74.44 94 ILE A C 1
ATOM 767 O O . ILE A 1 94 ? 1.430 -10.503 -10.655 1.00 74.44 94 ILE A O 1
ATOM 771 N N . ALA A 1 95 ? 1.173 -12.660 -10.070 1.00 74.50 95 ALA A N 1
ATOM 772 C CA . ALA A 1 95 ? 1.273 -12.424 -8.632 1.00 74.50 95 ALA A CA 1
ATOM 773 C C . ALA A 1 95 ? 2.644 -11.833 -8.264 1.00 74.50 95 ALA A C 1
ATOM 775 O O . ALA A 1 95 ? 2.712 -10.765 -7.659 1.00 74.50 95 ALA A O 1
ATOM 776 N N . ILE A 1 96 ? 3.729 -12.445 -8.747 1.00 78.25 96 ILE A N 1
ATOM 777 C CA . ILE A 1 96 ? 5.106 -11.962 -8.562 1.00 78.25 96 ILE A CA 1
ATOM 778 C C . ILE A 1 96 ? 5.271 -10.532 -9.094 1.00 78.25 96 ILE A C 1
ATOM 780 O O . ILE A 1 96 ? 5.788 -9.655 -8.398 1.00 78.25 96 ILE A O 1
ATOM 784 N N . ALA A 1 97 ? 4.820 -10.265 -10.321 1.00 82.38 97 ALA A N 1
ATOM 785 C CA . ALA A 1 97 ? 4.922 -8.937 -10.919 1.00 82.38 97 ALA A CA 1
ATOM 786 C C . ALA A 1 97 ? 4.125 -7.883 -10.133 1.00 82.38 97 ALA A C 1
ATOM 788 O O . ALA A 1 97 ? 4.587 -6.754 -9.960 1.00 82.38 97 ALA A O 1
ATOM 789 N N . SER A 1 98 ? 2.948 -8.256 -9.631 1.00 80.56 98 SER A N 1
ATOM 790 C CA . SER A 1 98 ? 2.092 -7.378 -8.832 1.00 80.56 98 SER A CA 1
ATOM 791 C C . SER A 1 98 ? 2.738 -7.031 -7.495 1.00 80.56 98 SER A C 1
ATOM 793 O O . SER A 1 98 ? 2.796 -5.854 -7.142 1.00 80.56 98 SER A O 1
ATOM 795 N N . GLU A 1 99 ? 3.293 -8.020 -6.792 1.00 79.81 99 GLU A N 1
ATOM 796 C CA . GLU A 1 99 ? 4.017 -7.826 -5.532 1.00 79.81 99 GLU A CA 1
ATOM 797 C C . GLU A 1 99 ? 5.264 -6.947 -5.713 1.00 79.81 99 GLU A C 1
ATOM 799 O O . GLU A 1 99 ? 5.496 -6.017 -4.937 1.00 79.81 99 GLU A O 1
ATOM 804 N N . LEU A 1 100 ? 6.012 -7.143 -6.803 1.00 87.56 100 LEU A N 1
ATOM 805 C CA . LEU A 1 100 ? 7.156 -6.299 -7.153 1.00 87.56 100 LEU A CA 1
ATOM 806 C C . LEU A 1 100 ? 6.765 -4.832 -7.369 1.00 87.56 100 LEU A C 1
ATOM 808 O O . LEU A 1 100 ? 7.383 -3.923 -6.804 1.00 87.56 100 LEU A O 1
ATOM 812 N N . ILE A 1 101 ? 5.759 -4.588 -8.214 1.00 90.94 101 ILE A N 1
ATOM 813 C CA . ILE A 1 101 ? 5.311 -3.224 -8.516 1.00 90.94 101 ILE A CA 1
ATOM 814 C C . ILE A 1 101 ? 4.739 -2.579 -7.250 1.00 90.94 101 ILE A C 1
ATOM 816 O O . ILE A 1 101 ? 5.001 -1.400 -7.000 1.00 90.94 101 ILE A O 1
ATOM 820 N N . LYS A 1 102 ? 4.029 -3.357 -6.422 1.00 85.50 102 LYS A N 1
ATOM 821 C CA . LYS A 1 102 ? 3.515 -2.925 -5.121 1.00 85.50 102 LYS A CA 1
ATOM 822 C C . LYS A 1 102 ? 4.630 -2.428 -4.211 1.00 85.50 102 LYS A C 1
ATOM 824 O O . LYS A 1 102 ? 4.579 -1.271 -3.796 1.00 85.50 102 LYS A O 1
ATOM 829 N N . ALA A 1 103 ? 5.652 -3.242 -3.960 1.00 85.62 103 ALA A N 1
ATOM 830 C CA . ALA A 1 103 ? 6.750 -2.863 -3.074 1.00 85.62 103 ALA A CA 1
ATOM 831 C C . ALA A 1 103 ? 7.498 -1.620 -3.578 1.00 85.62 103 ALA A C 1
ATOM 833 O O . ALA A 1 103 ? 7.745 -0.691 -2.811 1.00 85.62 103 ALA A O 1
ATOM 834 N N . MET A 1 104 ? 7.801 -1.552 -4.880 1.00 92.19 104 MET A N 1
ATOM 835 C CA . MET A 1 104 ? 8.497 -0.398 -5.460 1.00 92.19 104 MET A CA 1
ATOM 836 C C . MET A 1 104 ? 7.672 0.890 -5.332 1.00 92.19 104 MET A C 1
ATOM 838 O O . MET A 1 104 ? 8.203 1.941 -4.969 1.00 92.19 104 MET A O 1
ATOM 842 N N . MET A 1 105 ? 6.370 0.831 -5.618 1.00 92.00 105 MET A N 1
ATOM 843 C CA . MET A 1 105 ? 5.489 1.997 -5.526 1.00 92.00 105 MET A CA 1
ATOM 844 C C . MET A 1 105 ? 5.279 2.447 -4.081 1.00 92.00 105 MET A C 1
ATOM 846 O O . MET A 1 105 ? 5.373 3.643 -3.810 1.00 92.00 105 MET A O 1
ATOM 850 N N . ILE A 1 106 ? 5.060 1.518 -3.147 1.00 85.31 106 ILE A N 1
ATOM 851 C CA . ILE A 1 106 ? 4.945 1.832 -1.716 1.00 85.31 106 ILE A CA 1
ATOM 852 C C . ILE A 1 106 ? 6.232 2.494 -1.215 1.00 85.31 106 ILE A C 1
ATOM 854 O O . ILE A 1 106 ? 6.171 3.571 -0.616 1.00 85.31 106 ILE A O 1
ATOM 858 N N . TRP A 1 107 ? 7.395 1.927 -1.542 1.00 92.25 107 TRP A N 1
ATOM 859 C CA . TRP A 1 107 ? 8.688 2.501 -1.183 1.00 92.25 107 TRP A CA 1
ATOM 860 C C . TRP A 1 107 ? 8.867 3.923 -1.742 1.00 92.25 107 TRP A C 1
ATOM 862 O O . TRP A 1 107 ? 9.242 4.844 -1.008 1.00 92.25 107 TRP A O 1
ATOM 872 N N . LEU A 1 108 ? 8.540 4.150 -3.021 1.00 91.25 108 LEU A N 1
ATOM 873 C CA . LEU A 1 108 ? 8.602 5.475 -3.653 1.00 91.25 108 LEU A CA 1
ATOM 874 C C . LEU A 1 108 ? 7.685 6.500 -2.966 1.00 91.25 108 LEU A C 1
ATOM 876 O O . LEU A 1 108 ? 8.059 7.670 -2.833 1.00 91.25 108 LEU A O 1
ATOM 880 N N . ILE A 1 109 ? 6.487 6.086 -2.543 1.00 85.69 109 ILE A N 1
ATOM 881 C CA . ILE A 1 109 ? 5.524 6.949 -1.847 1.00 85.69 109 ILE A CA 1
ATOM 882 C C . ILE A 1 109 ? 6.049 7.301 -0.449 1.00 85.69 109 ILE A C 1
ATOM 884 O O . ILE A 1 109 ? 6.139 8.482 -0.101 1.00 85.69 109 ILE A O 1
ATOM 888 N N . ARG A 1 110 ? 6.478 6.298 0.327 1.00 83.31 110 ARG A N 1
ATOM 889 C CA . ARG A 1 110 ? 7.011 6.464 1.692 1.00 83.31 110 ARG A CA 1
ATOM 890 C C . ARG A 1 110 ? 8.236 7.365 1.736 1.00 83.31 110 ARG A C 1
ATOM 892 O O . ARG A 1 110 ? 8.327 8.268 2.567 1.00 83.31 110 ARG A O 1
ATOM 899 N N . THR A 1 111 ? 9.147 7.180 0.785 1.00 86.69 111 THR A N 1
ATOM 900 C CA . THR A 1 111 ? 10.363 7.995 0.647 1.00 86.69 111 THR A CA 1
ATOM 901 C C . THR A 1 111 ? 10.114 9.346 -0.039 1.00 86.69 111 THR A C 1
ATOM 903 O O . THR A 1 111 ? 11.062 10.080 -0.331 1.00 86.69 111 THR A O 1
ATOM 906 N N . LYS A 1 112 ? 8.842 9.714 -0.275 1.00 87.38 112 LYS A N 1
ATOM 907 C CA . LYS A 1 112 ? 8.398 10.983 -0.883 1.00 87.38 112 LYS A CA 1
ATOM 908 C C . LYS A 1 112 ? 9.029 11.252 -2.254 1.00 87.38 112 LYS A C 1
ATOM 910 O O . LYS A 1 112 ? 9.235 12.403 -2.643 1.00 87.38 112 LYS A O 1
ATOM 915 N N . ARG A 1 113 ? 9.345 10.191 -3.000 1.00 89.44 113 ARG A N 1
ATOM 916 C CA . ARG A 1 113 ? 9.861 10.259 -4.377 1.00 89.44 113 ARG A CA 1
ATOM 917 C C . ARG A 1 113 ? 8.740 10.423 -5.399 1.00 89.44 113 ARG A C 1
ATOM 919 O O . ARG A 1 113 ? 9.016 10.832 -6.522 1.00 89.44 113 ARG A O 1
ATOM 926 N N . VAL A 1 114 ? 7.493 10.164 -5.007 1.00 90.81 114 VAL A N 1
ATOM 927 C CA . VAL A 1 114 ? 6.281 10.439 -5.791 1.00 90.81 114 VAL A CA 1
ATOM 928 C C . VAL A 1 114 ? 5.235 11.163 -4.952 1.00 90.81 114 VAL A C 1
ATOM 930 O O . VAL A 1 114 ? 5.263 11.105 -3.727 1.00 90.81 114 VAL A O 1
ATOM 933 N N . LYS A 1 115 ? 4.310 11.861 -5.621 1.00 85.75 115 LYS A N 1
ATOM 934 C CA . LYS A 1 115 ? 3.190 12.563 -4.966 1.00 85.75 115 LYS A CA 1
ATOM 935 C C . LYS A 1 115 ? 1.937 11.702 -4.786 1.00 85.75 115 LYS A C 1
ATOM 937 O O . LYS A 1 115 ? 0.998 12.155 -4.139 1.00 85.75 115 LYS A O 1
ATOM 942 N N . LEU A 1 116 ? 1.904 10.519 -5.397 1.00 84.69 116 LEU A N 1
ATOM 943 C CA . LEU A 1 116 ? 0.772 9.599 -5.323 1.00 84.69 116 LEU A CA 1
ATOM 944 C C . LEU A 1 116 ? 0.555 9.141 -3.876 1.00 84.69 116 LEU A C 1
ATOM 946 O O . LEU A 1 116 ? 1.524 8.946 -3.145 1.00 84.69 116 LEU A O 1
ATOM 950 N N . THR A 1 117 ? -0.698 8.971 -3.461 1.00 79.06 117 THR A N 1
ATOM 951 C CA . THR A 1 117 ? -0.997 8.395 -2.146 1.00 79.06 117 THR A CA 1
ATOM 952 C C . THR A 1 117 ? -1.021 6.870 -2.221 1.00 79.06 117 THR A C 1
ATOM 954 O O . THR A 1 117 ? -1.288 6.292 -3.275 1.00 79.06 117 THR A O 1
ATOM 957 N N . ILE A 1 118 ? -0.765 6.204 -1.093 1.00 73.00 118 ILE A N 1
ATOM 958 C CA . ILE A 1 118 ? -0.874 4.741 -0.996 1.00 73.00 118 ILE A CA 1
ATOM 959 C C . ILE A 1 118 ? -2.298 4.285 -1.344 1.00 73.00 118 ILE A C 1
ATOM 961 O O . ILE A 1 118 ? -2.468 3.327 -2.086 1.00 73.00 118 ILE A O 1
ATOM 965 N N . ILE A 1 119 ? -3.313 5.013 -0.872 1.00 70.19 119 ILE A N 1
ATOM 966 C CA . ILE A 1 119 ? -4.731 4.723 -1.122 1.00 70.19 119 ILE A CA 1
ATOM 967 C C . ILE A 1 119 ? -5.028 4.722 -2.630 1.00 70.19 119 ILE A C 1
ATOM 969 O O . ILE A 1 119 ? -5.574 3.750 -3.150 1.00 70.19 119 ILE A O 1
ATOM 973 N N . ASP A 1 120 ? -4.606 5.772 -3.345 1.00 75.81 120 ASP A N 1
ATOM 974 C CA . ASP A 1 120 ? -4.793 5.874 -4.798 1.00 75.81 120 ASP A CA 1
ATOM 975 C C . ASP A 1 120 ? -4.076 4.747 -5.552 1.00 75.81 120 ASP A C 1
ATOM 977 O O . ASP A 1 120 ? -4.572 4.237 -6.559 1.00 75.81 120 ASP A O 1
ATOM 981 N N . PHE A 1 121 ? -2.889 4.364 -5.076 1.00 83.50 121 PHE A N 1
ATOM 982 C CA . PHE A 1 121 ? -2.118 3.281 -5.667 1.00 83.50 121 PHE A CA 1
ATOM 983 C C . PHE A 1 121 ? -2.784 1.915 -5.464 1.00 83.50 121 PHE A C 1
ATOM 985 O O . PHE A 1 121 ? -2.907 1.156 -6.423 1.00 83.50 121 PHE A O 1
ATOM 992 N N . ILE A 1 122 ? -3.245 1.608 -4.250 1.00 74.81 122 ILE A N 1
ATOM 993 C CA . ILE A 1 122 ? -3.896 0.330 -3.938 1.00 74.81 122 ILE A CA 1
ATOM 994 C C . ILE A 1 122 ? -5.213 0.186 -4.710 1.00 74.81 122 ILE A C 1
ATOM 996 O O . ILE A 1 122 ? -5.478 -0.883 -5.261 1.00 74.81 122 ILE A O 1
ATOM 1000 N N . ASP A 1 123 ? -6.002 1.256 -4.852 1.00 70.31 123 ASP A N 1
ATOM 1001 C CA . ASP A 1 123 ? -7.221 1.223 -5.672 1.00 70.31 123 ASP A CA 1
ATOM 1002 C C . ASP A 1 123 ? -6.913 0.915 -7.153 1.00 70.31 123 ASP A C 1
ATOM 1004 O O . ASP A 1 123 ? -7.586 0.090 -7.785 1.00 70.31 123 ASP A O 1
ATOM 1008 N N . ALA A 1 124 ? -5.845 1.515 -7.692 1.00 77.56 124 ALA A N 1
ATOM 1009 C CA . ALA A 1 124 ? -5.355 1.241 -9.041 1.00 77.56 124 ALA A CA 1
ATOM 1010 C C . ALA A 1 124 ? -4.850 -0.206 -9.200 1.00 77.56 124 ALA A C 1
ATOM 1012 O O . ALA A 1 124 ? -5.227 -0.872 -10.164 1.00 77.56 124 ALA A O 1
ATOM 1013 N N . LEU A 1 125 ? -4.049 -0.707 -8.251 1.00 77.19 125 LEU A N 1
ATOM 1014 C CA . LEU A 1 125 ? -3.506 -2.071 -8.249 1.00 77.19 125 LEU A CA 1
ATOM 1015 C C . LEU A 1 125 ? -4.617 -3.113 -8.228 1.00 77.19 125 LEU A C 1
ATOM 1017 O O . LEU A 1 125 ? -4.654 -4.004 -9.074 1.00 77.19 125 LEU A O 1
ATOM 1021 N N . MET A 1 126 ? -5.575 -2.954 -7.322 1.00 66.75 126 MET A N 1
ATOM 1022 C CA . MET A 1 126 ? -6.711 -3.860 -7.221 1.00 66.75 126 MET A CA 1
ATOM 1023 C C . MET A 1 126 ? -7.611 -3.782 -8.452 1.00 66.75 126 MET A C 1
ATOM 1025 O O . MET A 1 126 ? -8.177 -4.786 -8.876 1.00 66.75 126 MET A O 1
ATOM 1029 N N . GLY A 1 127 ? -7.801 -2.585 -9.022 1.00 67.44 127 GLY A N 1
ATOM 1030 C CA . GLY A 1 127 ? -8.543 -2.415 -10.273 1.00 67.44 127 GLY A CA 1
ATOM 1031 C C . GLY A 1 127 ? -7.890 -3.194 -11.412 1.00 67.44 127 GLY A C 1
ATOM 1032 O O . GLY A 1 127 ? -8.556 -3.968 -12.093 1.00 67.44 127 GLY A O 1
ATOM 1033 N N . ALA A 1 128 ? -6.575 -3.046 -11.554 1.00 72.75 128 ALA A N 1
ATOM 1034 C CA . ALA A 1 128 ? -5.804 -3.710 -12.590 1.00 72.75 128 ALA A CA 1
ATOM 1035 C C . ALA A 1 128 ? -5.765 -5.231 -12.427 1.00 72.75 128 ALA A C 1
ATOM 1037 O O . ALA A 1 128 ? -5.904 -5.945 -13.420 1.00 72.75 128 ALA A O 1
ATOM 1038 N N . LEU A 1 129 ? -5.617 -5.731 -11.198 1.00 68.62 129 LEU A N 1
ATOM 1039 C CA . LEU A 1 129 ? -5.651 -7.161 -10.896 1.00 68.62 129 LEU A CA 1
ATOM 1040 C C . LEU A 1 129 ? -6.985 -7.782 -11.304 1.00 68.62 129 LEU A C 1
ATOM 1042 O O . LEU A 1 129 ? -6.985 -8.757 -12.045 1.00 68.62 129 LEU A O 1
ATOM 1046 N N . LEU A 1 130 ? -8.107 -7.174 -10.906 1.00 65.12 130 LEU A N 1
ATOM 1047 C CA . LEU A 1 130 ? -9.446 -7.664 -11.244 1.00 65.12 130 LEU A CA 1
ATOM 1048 C C . LEU A 1 130 ? -9.710 -7.642 -12.759 1.00 65.12 130 LEU A C 1
ATOM 1050 O O . LEU A 1 130 ? -10.243 -8.600 -13.316 1.00 65.12 130 LEU A O 1
ATOM 1054 N N . THR A 1 131 ? -9.299 -6.571 -13.446 1.00 62.78 131 THR A N 1
ATOM 1055 C CA . THR A 1 131 ? -9.381 -6.496 -14.912 1.00 62.78 131 THR A CA 1
ATOM 1056 C C . THR A 1 131 ? -8.521 -7.580 -15.562 1.00 62.78 131 THR A C 1
ATOM 1058 O O . THR A 1 131 ? -8.958 -8.236 -16.503 1.00 62.78 131 THR A O 1
ATOM 1061 N N . THR A 1 132 ? -7.299 -7.786 -15.073 1.00 62.72 132 THR A N 1
ATOM 1062 C CA . THR A 1 132 ? -6.337 -8.710 -15.682 1.00 62.72 132 THR A CA 1
ATOM 1063 C C . THR A 1 132 ? -6.738 -10.166 -15.465 1.00 62.72 132 THR A C 1
ATOM 1065 O O . THR A 1 132 ? -6.702 -10.944 -16.414 1.00 62.72 132 THR A O 1
ATOM 1068 N N . THR A 1 133 ? -7.187 -10.546 -14.268 1.00 61.78 133 THR A N 1
ATOM 1069 C CA . THR A 1 133 ? -7.661 -11.912 -13.999 1.00 61.78 133 THR A CA 1
ATOM 1070 C C . THR A 1 133 ? -8.895 -12.260 -14.832 1.00 61.78 133 THR A C 1
ATOM 1072 O O . THR A 1 133 ? -8.962 -13.360 -15.380 1.00 61.78 133 THR A O 1
ATOM 1075 N N . TYR A 1 134 ? -9.813 -11.306 -15.025 1.00 53.22 134 TYR A N 1
ATOM 1076 C CA . TYR A 1 134 ? -10.982 -11.470 -15.893 1.00 53.22 134 TYR A CA 1
ATOM 1077 C C . TYR A 1 134 ? -10.612 -11.561 -17.384 1.00 53.22 134 TYR A C 1
ATOM 1079 O O . TYR A 1 134 ? -11.012 -12.499 -18.070 1.00 53.22 134 TYR A O 1
ATOM 1087 N N . VAL A 1 135 ? -9.810 -10.619 -17.899 1.00 55.09 135 VAL A N 1
ATOM 1088 C CA . VAL A 1 135 ? -9.394 -10.573 -19.318 1.00 55.09 135 VAL A CA 1
ATOM 1089 C C . VAL A 1 135 ? -8.585 -11.806 -19.717 1.00 55.09 135 VAL A C 1
ATOM 1091 O O . VAL A 1 135 ? -8.657 -12.249 -20.862 1.00 55.09 135 VAL A O 1
ATOM 1094 N N . LEU A 1 136 ? -7.821 -12.369 -18.784 1.00 54.47 136 LEU A N 1
ATOM 1095 C CA . LEU A 1 136 ? -6.988 -13.541 -19.031 1.00 54.47 136 LEU A CA 1
ATOM 1096 C C . LEU A 1 136 ? -7.693 -14.871 -18.745 1.00 54.47 136 LEU A C 1
ATOM 1098 O O . LEU A 1 136 ? -7.059 -15.914 -18.890 1.00 54.47 136 LEU A O 1
ATOM 1102 N N . GLY A 1 137 ? -8.975 -14.849 -18.360 1.00 52.50 137 GLY A N 1
ATOM 1103 C CA . GLY A 1 137 ? -9.740 -16.061 -18.054 1.00 52.50 137 GLY A CA 1
ATOM 1104 C C . GLY A 1 137 ? -9.131 -16.881 -16.915 1.00 52.50 137 GLY A C 1
ATOM 1105 O O . GLY A 1 137 ? -9.280 -18.097 -16.894 1.00 52.50 137 GLY A O 1
ATOM 1106 N N . LEU A 1 138 ? -8.412 -16.225 -15.997 1.00 53.22 138 LEU A N 1
ATOM 1107 C CA . LEU A 1 138 ? -7.804 -16.855 -14.817 1.00 53.22 138 LEU A CA 1
ATOM 1108 C C . LEU A 1 138 ? -8.818 -17.069 -13.687 1.00 53.22 138 LEU A C 1
ATOM 1110 O O . LEU A 1 138 ? -8.457 -17.545 -12.619 1.00 53.22 138 LEU A O 1
ATOM 1114 N N . VAL A 1 139 ? -10.069 -16.688 -13.927 1.00 42.31 139 VAL A N 1
ATOM 1115 C CA . VAL A 1 139 ? -11.210 -16.915 -13.055 1.00 42.31 139 VAL A CA 1
ATOM 1116 C C . VAL A 1 139 ? -12.145 -17.860 -13.798 1.00 42.31 139 VAL A C 1
ATOM 1118 O O . VAL A 1 139 ? -12.697 -17.485 -14.834 1.00 42.31 139 VAL A O 1
ATOM 1121 N N . GLU A 1 140 ? -12.345 -19.075 -13.286 1.00 38.16 140 GLU A N 1
ATOM 1122 C CA . GLU A 1 140 ? -13.554 -19.819 -13.635 1.00 38.16 140 GLU A CA 1
ATOM 1123 C C . GLU A 1 140 ? -14.745 -19.041 -13.054 1.00 38.16 140 GLU A C 1
ATOM 1125 O O . GLU A 1 140 ? -14.710 -18.651 -11.888 1.00 38.16 140 GLU A O 1
ATOM 1130 N N . ASP A 1 141 ? -15.807 -18.805 -13.836 1.00 37.97 141 ASP A N 1
ATOM 1131 C CA . ASP A 1 141 ? -17.014 -18.043 -13.436 1.00 37.97 141 ASP A CA 1
ATOM 1132 C C . ASP A 1 141 ? -17.695 -18.555 -12.132 1.00 37.97 141 ASP A C 1
ATOM 1134 O O . ASP A 1 141 ? -18.655 -17.951 -11.652 1.00 37.97 141 ASP A O 1
ATOM 1138 N N . GLY A 1 142 ? -17.209 -19.656 -11.543 1.00 34.72 142 GLY A N 1
ATOM 1139 C CA . GLY A 1 142 ? -17.608 -20.203 -10.245 1.00 34.72 142 GLY A CA 1
ATOM 1140 C C . GLY A 1 142 ? -16.642 -19.959 -9.072 1.00 34.72 142 GLY A C 1
ATOM 1141 O O . GLY A 1 142 ? -17.069 -20.125 -7.941 1.00 34.72 142 GLY A O 1
ATOM 1142 N N . GLU A 1 143 ? -15.393 -19.526 -9.263 1.00 31.11 143 GLU A N 1
ATOM 1143 C CA . GLU A 1 143 ? -14.426 -19.350 -8.152 1.00 31.11 143 GLU A CA 1
ATOM 1144 C C . GLU A 1 143 ? -14.459 -17.952 -7.520 1.00 31.11 143 GLU A C 1
ATOM 1146 O O . GLU A 1 143 ? -14.053 -17.762 -6.376 1.00 31.11 143 GLU A O 1
ATOM 1151 N N . LEU A 1 144 ? -15.084 -16.975 -8.186 1.00 37.00 144 LEU A N 1
ATOM 1152 C CA . LEU A 1 144 ? -15.568 -15.774 -7.493 1.00 37.00 144 LEU A CA 1
ATOM 1153 C C . LEU A 1 144 ? -16.800 -16.082 -6.625 1.00 37.00 144 LEU A C 1
ATOM 1155 O O . LEU A 1 144 ? -17.301 -15.189 -5.936 1.00 37.00 144 LEU A O 1
ATOM 1159 N N . ALA A 1 145 ? -17.298 -17.328 -6.609 1.00 30.89 145 ALA A N 1
ATOM 1160 C CA . ALA A 1 145 ? -18.361 -17.805 -5.733 1.00 30.89 145 ALA A CA 1
ATOM 1161 C C . ALA A 1 145 ? -17.839 -18.313 -4.371 1.00 30.89 145 ALA A C 1
ATOM 1163 O O . ALA A 1 145 ? -18.068 -19.453 -4.018 1.00 30.89 145 ALA A O 1
ATOM 1164 N N . SER A 1 146 ? -17.272 -17.412 -3.558 1.00 29.70 146 SER A N 1
ATOM 1165 C CA . SER A 1 146 ? -17.101 -17.565 -2.099 1.00 29.70 146 SER A CA 1
ATOM 1166 C C . SER A 1 146 ? -16.002 -18.548 -1.658 1.00 29.70 146 SER A C 1
ATOM 1168 O O . SER A 1 146 ? -15.981 -19.681 -2.115 1.00 29.70 146 SER A O 1
ATOM 1170 N N . PRO A 1 147 ? -15.220 -18.219 -0.614 1.00 33.28 147 PRO A N 1
ATOM 1171 C CA . PRO A 1 147 ? -14.455 -19.219 0.145 1.00 33.28 147 PRO A CA 1
ATOM 1172 C C . PRO A 1 147 ? -15.349 -20.194 0.947 1.00 33.28 147 PRO A C 1
ATOM 1174 O O . PRO A 1 147 ? -14.858 -20.948 1.771 1.00 33.28 147 PRO A O 1
ATOM 1177 N N . MET A 1 148 ? -16.672 -20.143 0.757 1.00 36.69 148 MET A N 1
ATOM 1178 C CA . MET A 1 148 ? -17.690 -20.854 1.544 1.00 36.69 148 MET A CA 1
ATOM 1179 C C . MET A 1 148 ? -18.522 -21.829 0.698 1.00 36.69 148 MET A C 1
ATOM 1181 O O . MET A 1 148 ? -19.567 -22.300 1.145 1.00 36.69 148 MET A O 1
ATOM 1185 N N . ALA A 1 149 ? -18.106 -22.130 -0.534 1.00 31.06 149 ALA A N 1
ATOM 1186 C CA . ALA A 1 149 ? -18.757 -23.170 -1.319 1.00 31.06 149 ALA A CA 1
ATOM 1187 C C . ALA A 1 149 ? -18.216 -24.557 -0.927 1.00 31.06 149 ALA A C 1
ATOM 1189 O O . ALA A 1 149 ? -17.370 -25.122 -1.606 1.00 31.06 149 ALA A O 1
ATOM 1190 N N . ASP A 1 150 ? -18.793 -25.072 0.161 1.00 35.19 150 ASP A N 1
ATOM 1191 C CA . ASP A 1 150 ? -19.033 -26.496 0.424 1.00 35.19 150 ASP A CA 1
ATOM 1192 C C . ASP A 1 150 ? -17.807 -27.393 0.689 1.00 35.19 150 ASP A C 1
ATOM 1194 O O . ASP A 1 150 ? -17.545 -28.338 -0.050 1.00 35.19 150 ASP A O 1
ATOM 1198 N N . ASP A 1 151 ? -17.144 -27.176 1.830 1.00 31.44 151 ASP A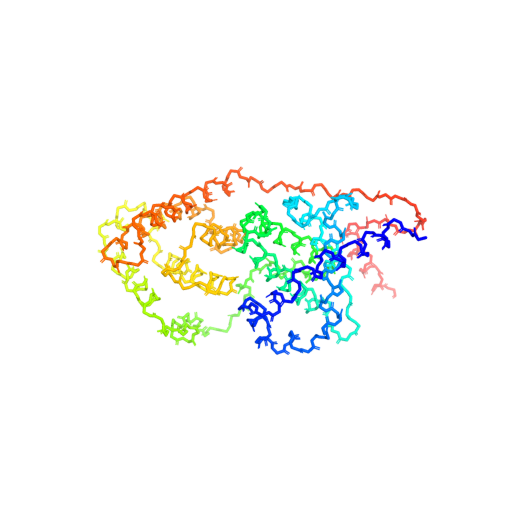 N 1
ATOM 1199 C CA . ASP A 1 151 ? -16.570 -28.290 2.598 1.00 31.44 151 ASP A CA 1
ATOM 1200 C C . ASP A 1 151 ? -17.642 -28.796 3.582 1.00 31.44 151 ASP A C 1
ATOM 1202 O O . ASP A 1 151 ? -17.645 -28.488 4.773 1.00 31.44 151 ASP A O 1
ATOM 1206 N N . SER A 1 152 ? -18.595 -29.582 3.076 1.00 36.94 152 SER A N 1
ATOM 1207 C CA . SER A 1 152 ? -19.571 -30.343 3.877 1.00 36.94 152 SER A CA 1
ATOM 1208 C C . SER A 1 152 ? -18.981 -31.585 4.558 1.00 36.94 152 SER A C 1
ATOM 1210 O O . SER A 1 152 ? -19.704 -32.527 4.886 1.00 36.94 152 SER A O 1
ATOM 1212 N N . ASP A 1 153 ? -17.689 -31.571 4.871 1.00 32.81 153 ASP A N 1
ATOM 1213 C CA . ASP A 1 153 ? -17.136 -32.451 5.890 1.00 32.81 153 ASP A CA 1
ATOM 1214 C C . ASP A 1 153 ? -17.172 -31.676 7.201 1.00 32.81 153 ASP A C 1
ATOM 1216 O O . ASP A 1 153 ? -16.312 -30.835 7.427 1.00 32.81 153 ASP A O 1
ATOM 1220 N N . GLY A 1 154 ? -18.178 -31.952 8.041 1.00 32.16 154 GLY A N 1
ATOM 1221 C CA . GLY A 1 154 ? -18.451 -31.318 9.340 1.00 32.16 154 GLY A CA 1
ATOM 1222 C C . GLY A 1 154 ? -17.328 -31.429 10.380 1.00 32.16 154 GLY A C 1
ATOM 1223 O O . GLY A 1 154 ? -17.523 -31.959 11.472 1.00 32.16 154 GLY A O 1
ATOM 1224 N N . ARG A 1 155 ? -16.150 -30.922 10.042 1.00 30.53 155 ARG A N 1
ATOM 1225 C CA . ARG A 1 155 ? -15.099 -30.508 10.948 1.00 30.53 155 ARG A CA 1
ATOM 1226 C C . ARG A 1 155 ? -15.303 -29.021 11.148 1.00 30.53 155 ARG A C 1
ATOM 1228 O O . ARG A 1 155 ? -15.290 -28.271 10.178 1.00 30.53 155 ARG A O 1
ATOM 1235 N N . ASP A 1 156 ? -15.521 -28.634 12.399 1.00 30.86 156 ASP A N 1
ATOM 1236 C CA . ASP A 1 156 ? -15.410 -27.252 12.840 1.00 30.86 156 ASP A CA 1
ATOM 1237 C C . ASP A 1 156 ? -14.191 -26.620 12.162 1.00 30.86 156 ASP A C 1
ATOM 1239 O O . ASP A 1 156 ? -13.049 -26.934 12.508 1.00 30.86 156 ASP A O 1
ATOM 1243 N N . ILE A 1 157 ? -14.422 -25.720 11.204 1.00 38.03 157 ILE A N 1
ATOM 1244 C CA . ILE A 1 157 ? -13.426 -24.719 10.832 1.00 38.03 157 ILE A CA 1
ATOM 1245 C C . ILE A 1 157 ? -13.468 -23.696 11.967 1.00 38.03 157 ILE A C 1
ATOM 1247 O O . ILE A 1 157 ? -13.939 -22.573 11.816 1.00 38.03 157 ILE A O 1
ATOM 1251 N N . GLY A 1 158 ? -13.080 -24.146 13.161 1.00 27.33 158 GL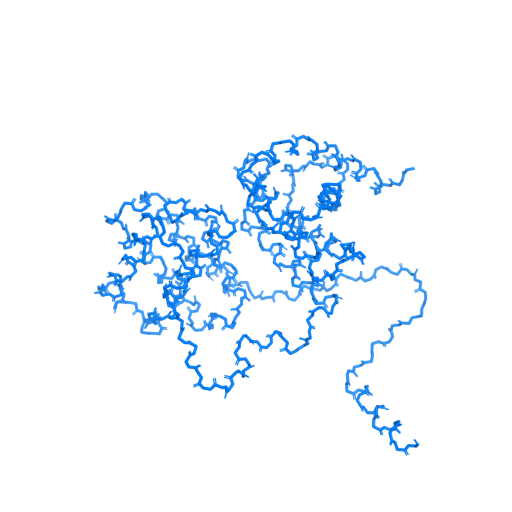Y A N 1
ATOM 1252 C CA . GLY A 1 158 ? -12.799 -23.262 14.267 1.00 27.33 158 GLY A CA 1
ATOM 1253 C C . GLY A 1 158 ? -11.673 -22.368 13.791 1.00 27.33 158 GLY A C 1
ATOM 1254 O O . GLY A 1 158 ? -10.572 -22.849 13.531 1.00 27.33 158 GLY A O 1
ATOM 1255 N N . PHE A 1 159 ? -11.972 -21.086 13.612 1.00 37.44 159 PHE A N 1
ATOM 1256 C CA . PHE A 1 159 ? -10.947 -20.064 13.536 1.00 37.44 159 PHE A CA 1
ATOM 1257 C C . PHE A 1 159 ? -10.109 -20.219 14.807 1.00 37.44 159 PHE A C 1
ATOM 1259 O O . PHE A 1 159 ? -10.611 -19.971 15.902 1.00 37.44 159 PHE A O 1
ATOM 1266 N N . ASP A 1 160 ? -8.893 -20.749 14.672 1.00 33.81 160 ASP A N 1
ATOM 1267 C CA . ASP A 1 160 ? -7.960 -20.915 15.779 1.00 33.81 160 ASP A CA 1
ATOM 1268 C C . ASP A 1 160 ? -7.141 -19.620 15.897 1.00 33.81 160 ASP A C 1
ATOM 1270 O O . ASP A 1 160 ? -6.209 -19.412 15.114 1.00 33.81 160 ASP A O 1
ATOM 1274 N N . PRO A 1 161 ? -7.473 -18.714 16.838 1.00 40.09 161 PRO A N 1
ATOM 1275 C CA . PRO A 1 161 ? -6.761 -17.449 17.004 1.00 40.09 161 PRO A CA 1
ATOM 1276 C C . PRO A 1 161 ? -5.301 -17.631 17.452 1.00 40.09 161 PRO A C 1
ATOM 1278 O O . PRO A 1 161 ? -4.577 -16.642 17.535 1.00 40.09 161 PRO A O 1
ATOM 1281 N N . ALA A 1 162 ? -4.859 -18.858 17.762 1.00 36.28 162 ALA A N 1
ATOM 1282 C CA . ALA A 1 162 ? -3.517 -19.152 18.255 1.00 36.28 162 ALA A CA 1
ATOM 1283 C C . ALA A 1 162 ? -2.532 -19.658 17.178 1.00 36.28 162 ALA A C 1
ATOM 1285 O O . ALA A 1 162 ? -1.364 -19.866 17.500 1.00 36.28 162 ALA A O 1
ATOM 1286 N N . GLY A 1 163 ? -2.976 -19.882 15.934 1.00 35.47 163 GLY A N 1
ATOM 1287 C CA . GLY A 1 163 ? -2.179 -20.595 14.924 1.00 35.47 163 GLY A CA 1
ATOM 1288 C C . GLY A 1 163 ? -1.230 -19.751 14.063 1.00 35.47 163 GLY A C 1
ATOM 1289 O O . GLY A 1 163 ? -0.126 -20.206 13.789 1.00 35.47 163 GLY A O 1
ATOM 1290 N N . ASP A 1 164 ? -1.635 -18.542 13.650 1.00 40.53 164 ASP A N 1
ATOM 1291 C CA . ASP A 1 164 ? -0.969 -17.806 12.548 1.00 40.53 164 ASP A CA 1
ATOM 1292 C C . ASP A 1 164 ? -0.707 -16.309 12.831 1.00 40.53 164 ASP A C 1
ATOM 1294 O O . ASP A 1 164 ? -0.353 -15.537 11.936 1.00 40.53 164 ASP A O 1
ATOM 1298 N N . LEU A 1 165 ? -0.868 -15.870 14.081 1.00 43.22 165 LEU A N 1
ATOM 1299 C CA . LEU A 1 165 ? -0.430 -14.550 14.534 1.00 43.22 165 LEU A CA 1
ATOM 1300 C C . LEU A 1 165 ? 0.794 -14.731 15.425 1.00 43.22 165 LEU A C 1
ATOM 1302 O O . LEU A 1 165 ? 0.654 -15.110 16.585 1.00 43.22 165 LEU A O 1
ATOM 1306 N N . ASP A 1 166 ? 1.980 -14.408 14.910 1.00 45.16 166 ASP A N 1
ATOM 1307 C CA . ASP A 1 166 ? 3.124 -14.098 15.770 1.00 45.16 166 ASP A CA 1
ATOM 1308 C C . ASP A 1 166 ? 2.754 -12.840 16.577 1.00 45.16 166 ASP A C 1
ATOM 1310 O O . ASP A 1 166 ? 2.984 -11.704 16.154 1.00 45.16 166 ASP A O 1
ATOM 1314 N N . VAL A 1 167 ? 2.132 -13.026 17.748 1.00 49.47 167 VAL A N 1
ATOM 1315 C CA . VAL A 1 167 ? 1.876 -11.969 18.745 1.00 49.47 167 VAL A CA 1
ATOM 1316 C C . VAL A 1 167 ? 3.187 -11.631 19.470 1.00 49.47 167 VAL A C 1
ATOM 1318 O O . VAL A 1 167 ? 3.257 -11.553 20.693 1.00 49.47 167 VAL A O 1
ATOM 1321 N N . ASP A 1 168 ? 4.256 -11.434 18.707 1.00 57.59 168 ASP A N 1
ATOM 1322 C CA . ASP A 1 168 ? 5.598 -11.184 19.233 1.00 57.59 168 ASP A CA 1
ATOM 1323 C C . ASP A 1 168 ? 5.824 -9.692 19.536 1.00 57.59 168 ASP A C 1
ATOM 1325 O O . ASP A 1 168 ? 6.843 -9.306 20.113 1.00 57.59 168 ASP A O 1
ATOM 1329 N N . SER A 1 169 ? 4.861 -8.834 19.173 1.00 73.00 169 SER A N 1
ATOM 1330 C CA . SER A 1 169 ? 4.932 -7.384 19.351 1.00 73.00 169 SER A CA 1
ATOM 1331 C C . SER A 1 169 ? 4.047 -6.882 20.490 1.00 73.00 169 SER A C 1
ATOM 1333 O O . SER A 1 169 ? 2.834 -7.103 20.515 1.00 73.00 169 SER A O 1
ATOM 1335 N N . GLU A 1 170 ? 4.640 -6.076 21.377 1.00 83.75 170 GLU A N 1
ATOM 1336 C CA . GLU A 1 170 ? 3.948 -5.356 22.456 1.00 83.75 170 GLU A CA 1
ATOM 1337 C C . GLU A 1 170 ? 2.747 -4.550 21.931 1.00 83.75 170 GLU A C 1
ATOM 1339 O O . GLU A 1 170 ? 1.688 -4.514 22.553 1.00 83.75 170 GLU A O 1
ATOM 1344 N N . SER A 1 171 ? 2.866 -3.951 20.742 1.00 85.69 171 SER A N 1
ATOM 1345 C CA . SER A 1 171 ? 1.788 -3.136 20.175 1.00 85.69 171 SER A CA 1
ATOM 1346 C C . SER A 1 171 ? 0.608 -3.956 19.638 1.00 85.69 171 SER A C 1
ATOM 1348 O O . SER A 1 171 ? -0.526 -3.477 19.677 1.00 85.69 171 SER A O 1
ATOM 1350 N N . MET A 1 172 ? 0.848 -5.195 19.193 1.00 83.44 172 MET A N 1
ATOM 1351 C CA . MET A 1 172 ? -0.211 -6.137 18.810 1.00 83.44 172 MET A CA 1
ATOM 1352 C C . MET A 1 172 ? -0.954 -6.647 20.039 1.00 83.44 172 MET A C 1
ATOM 1354 O O . MET A 1 172 ? -2.182 -6.607 20.054 1.00 83.44 172 MET A O 1
ATOM 1358 N N . SER A 1 173 ? -0.221 -7.025 21.091 1.00 84.06 173 SER A N 1
ATOM 1359 C CA . SER A 1 173 ? -0.823 -7.435 22.364 1.00 84.06 173 SER A CA 1
ATOM 1360 C C . SER A 1 173 ? -1.710 -6.331 22.945 1.00 84.06 173 SER A C 1
ATOM 1362 O O . SER A 1 173 ? -2.868 -6.589 23.257 1.00 84.06 173 SER A O 1
ATOM 1364 N N . ILE A 1 174 ? -1.225 -5.083 22.984 1.00 88.31 174 ILE A N 1
ATOM 1365 C CA . ILE A 1 174 ? -2.009 -3.936 23.466 1.00 88.31 174 ILE A CA 1
ATOM 1366 C C . ILE A 1 174 ? -3.302 -3.748 22.659 1.00 88.31 174 ILE A C 1
ATOM 1368 O O . ILE A 1 174 ? -4.351 -3.453 23.233 1.00 88.31 174 ILE A O 1
ATOM 1372 N N . LEU A 1 175 ? -3.241 -3.875 21.329 1.00 88.56 175 LEU A N 1
ATOM 1373 C CA . LEU A 1 175 ? -4.413 -3.684 20.473 1.00 88.56 175 LEU A CA 1
ATOM 1374 C C . LEU A 1 175 ? -5.459 -4.791 20.683 1.00 88.56 175 LEU A C 1
ATOM 1376 O O . LEU A 1 175 ? -6.651 -4.487 20.746 1.00 88.56 175 LEU A O 1
ATOM 1380 N N . VAL A 1 176 ? -5.019 -6.047 20.817 1.00 86.31 176 VAL A N 1
ATOM 1381 C CA . VAL A 1 176 ? -5.894 -7.206 21.061 1.00 86.31 176 VAL A CA 1
ATOM 1382 C C . VAL A 1 176 ? -6.514 -7.148 22.459 1.00 86.31 176 VAL A C 1
ATOM 1384 O O . VAL A 1 176 ? -7.723 -7.324 22.595 1.00 86.31 176 VAL A O 1
ATOM 1387 N N . ASP A 1 177 ? -5.741 -6.804 23.490 1.00 86.62 177 ASP A N 1
ATOM 1388 C CA . ASP A 1 177 ? -6.271 -6.618 24.847 1.00 86.62 177 ASP A CA 1
ATOM 1389 C C . ASP A 1 177 ? -7.326 -5.506 24.877 1.00 86.62 177 ASP A C 1
ATOM 1391 O O . ASP A 1 177 ? -8.393 -5.640 25.483 1.00 86.62 177 ASP A O 1
ATOM 1395 N N . GLN A 1 178 ? -7.064 -4.408 24.166 1.00 90.94 178 GLN A N 1
ATOM 1396 C CA . GLN A 1 178 ? -7.995 -3.290 24.082 1.00 90.94 178 GLN A CA 1
ATOM 1397 C C . GLN A 1 178 ? -9.273 -3.639 23.311 1.00 90.94 178 GLN A C 1
ATOM 1399 O O . GLN A 1 178 ? -10.317 -3.052 23.594 1.00 90.94 178 GLN A O 1
ATOM 1404 N N . LEU A 1 179 ? -9.216 -4.579 22.364 1.00 90.19 179 LEU A N 1
ATOM 1405 C CA . LEU A 1 179 ? -10.394 -5.112 21.679 1.00 90.19 179 LEU A CA 1
ATOM 1406 C C . LEU A 1 179 ? -11.302 -5.867 22.655 1.00 90.19 179 LEU A C 1
ATOM 1408 O O . LEU A 1 179 ? -12.501 -5.602 22.687 1.00 90.19 179 LEU A O 1
ATOM 1412 N N . MET A 1 180 ? -10.728 -6.714 23.512 1.00 88.00 180 MET A N 1
ATOM 1413 C CA . MET A 1 180 ? -11.491 -7.434 24.539 1.00 88.00 180 MET A CA 1
ATOM 1414 C C . MET A 1 180 ? -12.130 -6.464 25.542 1.00 88.00 180 MET A C 1
ATOM 1416 O O . MET A 1 180 ? -13.328 -6.527 25.801 1.00 88.00 180 MET A O 1
ATOM 1420 N N . VAL A 1 181 ? -11.365 -5.477 26.026 1.00 90.25 181 VAL A N 1
ATOM 1421 C CA . VAL A 1 181 ? -11.891 -4.414 26.906 1.00 90.25 181 VAL A CA 1
ATOM 1422 C C . VAL A 1 181 ? -12.980 -3.586 26.216 1.00 90.25 181 VAL A C 1
ATOM 1424 O O . VAL A 1 181 ? -13.894 -3.080 26.872 1.00 90.25 181 VAL A O 1
ATOM 1427 N N . PHE A 1 182 ? -12.884 -3.404 24.899 1.00 91.25 182 PHE A N 1
ATOM 1428 C CA . PHE A 1 182 ? -13.865 -2.645 24.139 1.00 91.25 182 PHE A CA 1
ATOM 1429 C C . PHE A 1 182 ? -15.216 -3.360 24.072 1.00 91.25 182 PHE A C 1
ATOM 1431 O O . PHE A 1 182 ? -16.226 -2.679 24.259 1.00 91.25 182 PHE A O 1
ATOM 1438 N N . PHE A 1 183 ? -15.250 -4.682 23.890 1.00 89.50 183 PHE A N 1
ATOM 1439 C CA . PHE A 1 183 ? -16.498 -5.456 23.880 1.00 89.50 183 PHE A CA 1
ATOM 1440 C C . PHE A 1 183 ? -17.250 -5.391 25.216 1.00 89.50 183 PHE A C 1
ATOM 1442 O O . PHE A 1 183 ? -18.463 -5.207 25.227 1.00 89.50 183 PHE A O 1
ATOM 1449 N N . ASP A 1 184 ? -16.534 -5.349 26.341 1.00 89.38 184 ASP A N 1
ATOM 1450 C CA . ASP A 1 184 ? -17.140 -5.154 27.669 1.00 89.38 184 ASP A CA 1
ATOM 1451 C C . ASP A 1 184 ? -17.506 -3.685 27.977 1.00 89.38 184 ASP A C 1
ATOM 1453 O O . ASP A 1 184 ? -18.023 -3.340 29.050 1.00 89.38 184 ASP A O 1
ATOM 1457 N N . SER A 1 185 ? -17.191 -2.756 27.071 1.00 89.44 185 SER A N 1
ATOM 1458 C CA . SER A 1 185 ? -17.319 -1.329 27.340 1.00 89.44 185 SER A CA 1
ATOM 1459 C C . SER A 1 185 ? -18.740 -0.814 27.123 1.00 89.44 185 SER A C 1
ATOM 1461 O O . SER A 1 185 ? -19.480 -1.219 26.225 1.00 89.44 185 SER A O 1
ATOM 1463 N N . LYS A 1 186 ? -19.093 0.244 27.865 1.00 88.94 186 LYS A N 1
ATOM 1464 C CA . LYS A 1 186 ? -20.318 1.005 27.577 1.00 88.94 186 LYS A CA 1
ATOM 1465 C C . LYS A 1 186 ? -20.337 1.521 26.138 1.00 88.94 186 LYS A C 1
ATOM 1467 O O . LYS A 1 186 ? -21.413 1.623 25.571 1.00 88.94 186 LYS A O 1
ATOM 1472 N N . ALA A 1 187 ? -19.187 1.868 25.560 1.00 86.94 187 ALA A N 1
ATOM 1473 C CA . ALA A 1 187 ? -19.128 2.421 24.211 1.00 86.94 187 ALA A CA 1
ATOM 1474 C C . ALA A 1 187 ? -19.588 1.406 23.152 1.00 86.94 187 ALA A C 1
ATOM 1476 O O . ALA A 1 187 ? -20.327 1.795 22.250 1.00 86.94 187 ALA A O 1
ATOM 1477 N N . TRP A 1 188 ? -19.225 0.129 23.306 1.00 88.50 188 TRP A N 1
ATOM 1478 C CA . TRP A 1 188 ? -19.707 -0.964 22.458 1.00 88.50 188 TRP A CA 1
ATOM 1479 C C . TRP A 1 188 ? -21.216 -1.157 22.591 1.00 88.50 188 TRP A C 1
ATOM 1481 O O . TRP A 1 188 ? -21.938 -1.071 21.604 1.00 88.50 188 TRP A O 1
ATOM 1491 N N . HIS A 1 189 ? -21.727 -1.260 23.818 1.00 87.81 189 HIS A N 1
ATOM 1492 C CA . HIS A 1 189 ? -23.164 -1.447 24.051 1.00 87.81 189 HIS A CA 1
ATOM 1493 C C . HIS A 1 189 ? -24.049 -0.246 23.654 1.00 87.81 189 HIS A C 1
ATOM 1495 O O . HIS A 1 189 ? -25.271 -0.378 23.615 1.00 87.81 189 HIS A O 1
ATOM 1501 N N . HIS A 1 190 ? -23.470 0.931 23.376 1.00 86.88 190 HIS A N 1
ATOM 1502 C CA . HIS A 1 190 ? -24.197 2.094 22.838 1.00 86.88 190 HIS A CA 1
ATOM 1503 C C . HIS A 1 190 ? -24.213 2.145 21.300 1.00 86.88 190 HIS A C 1
ATOM 1505 O O . HIS A 1 190 ? -24.870 3.023 20.734 1.00 86.88 190 HIS A O 1
ATOM 1511 N N . LEU A 1 191 ? -23.494 1.252 20.614 1.00 84.94 191 LEU A N 1
ATOM 1512 C CA . LEU A 1 191 ? -23.604 1.108 19.164 1.00 84.94 191 LEU A CA 1
ATOM 1513 C C . LEU A 1 191 ? -24.982 0.540 18.776 1.00 84.94 191 LEU A C 1
ATOM 1515 O O . LEU A 1 191 ? -25.622 -0.117 19.597 1.00 84.94 191 LEU A O 1
ATOM 1519 N N . PRO A 1 192 ? -25.475 0.767 17.546 1.00 81.62 192 PRO A N 1
ATOM 1520 C CA . PRO A 1 192 ? -26.688 0.107 17.069 1.00 81.62 192 PRO A CA 1
ATOM 1521 C C . PRO A 1 192 ? -26.570 -1.421 17.162 1.00 81.62 192 PRO A C 1
ATOM 1523 O O . PRO A 1 192 ? -25.529 -1.980 16.842 1.00 81.62 192 PRO A O 1
ATOM 1526 N N . GLU A 1 193 ? -27.643 -2.111 17.546 1.00 78.81 193 GLU A N 1
ATOM 1527 C CA . GLU A 1 193 ? -27.637 -3.574 17.736 1.00 78.81 193 GLU A CA 1
ATOM 1528 C C . GLU A 1 193 ? -27.176 -4.333 16.476 1.00 78.81 193 GLU A C 1
ATO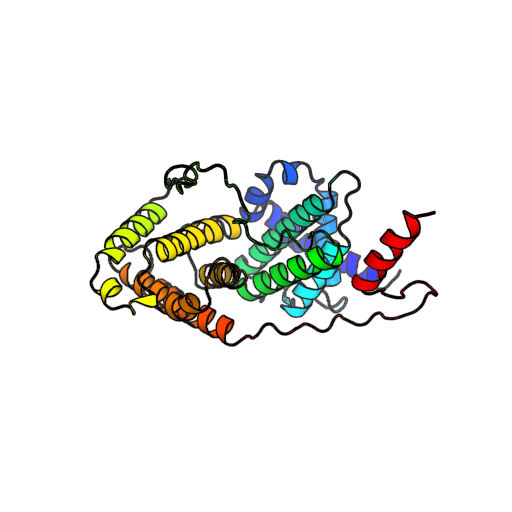M 1530 O O . GLU A 1 193 ? -26.408 -5.281 16.566 1.00 78.81 193 GLU A O 1
ATOM 1535 N N . ALA A 1 194 ? -27.529 -3.833 15.286 1.00 72.19 194 ALA A N 1
ATOM 1536 C CA . ALA A 1 194 ? -27.093 -4.387 13.999 1.00 72.19 194 ALA A CA 1
ATOM 1537 C C . ALA A 1 194 ? -25.567 -4.343 13.762 1.00 72.19 194 ALA A C 1
ATOM 1539 O O . ALA A 1 194 ? -25.068 -4.996 12.850 1.00 72.19 194 ALA A O 1
ATOM 1540 N N . THR A 1 195 ? -24.824 -3.561 14.550 1.00 74.50 195 THR A N 1
ATOM 1541 C CA . THR A 1 195 ? -23.364 -3.422 14.452 1.00 74.50 195 THR A CA 1
ATOM 1542 C C . THR A 1 195 ? -22.635 -4.087 15.620 1.00 74.50 195 THR A C 1
ATOM 1544 O O . THR A 1 195 ? -21.408 -4.129 15.606 1.00 74.50 195 THR A O 1
ATOM 1547 N N . GLN A 1 196 ? -23.369 -4.581 16.626 1.00 81.69 196 GLN A N 1
ATOM 1548 C CA . GLN A 1 196 ? -22.828 -5.278 17.796 1.00 81.69 196 GLN A CA 1
ATOM 1549 C C . GLN A 1 196 ? -22.597 -6.762 17.481 1.00 81.69 196 GLN A C 1
ATOM 1551 O O . GLN A 1 196 ? -23.214 -7.650 18.062 1.00 81.69 196 GLN A O 1
ATOM 1556 N N . ASP A 1 197 ? -21.718 -7.023 16.522 1.00 83.19 197 ASP A N 1
ATOM 1557 C CA . ASP A 1 197 ? -21.277 -8.370 16.171 1.00 83.19 197 ASP A CA 1
ATOM 1558 C C . ASP A 1 197 ? -19.789 -8.491 16.509 1.00 83.19 197 ASP A C 1
ATOM 1560 O O . ASP A 1 197 ? -18.935 -7.962 15.794 1.00 83.19 197 ASP A O 1
ATOM 1564 N N . GLU A 1 198 ? -19.499 -9.111 17.653 1.00 82.44 198 GLU A N 1
ATOM 1565 C CA . GLU A 1 198 ? -18.143 -9.226 18.200 1.00 82.44 198 GLU A CA 1
ATOM 1566 C C . GLU A 1 198 ? -17.241 -10.082 17.310 1.00 82.44 198 GLU A C 1
ATOM 1568 O O . GLU A 1 198 ? -16.086 -9.725 17.085 1.00 82.44 198 GLU A O 1
ATOM 1573 N N . GLU A 1 199 ? -17.779 -11.166 16.748 1.00 75.44 199 GLU A N 1
ATOM 1574 C CA . GLU A 1 199 ? -17.046 -12.068 15.860 1.00 75.44 199 GLU A CA 1
ATOM 1575 C C . GLU A 1 199 ? -16.672 -11.348 14.562 1.00 75.44 199 GLU A C 1
ATOM 1577 O O . GLU A 1 199 ? -15.504 -11.316 14.169 1.00 75.44 199 GLU A O 1
ATOM 1582 N N . PHE A 1 200 ? -17.642 -10.672 13.941 1.00 80.62 200 PHE A N 1
ATOM 1583 C CA . PHE A 1 200 ? -17.395 -9.874 12.747 1.00 80.62 200 PHE A CA 1
ATOM 1584 C C . PHE A 1 200 ? -16.422 -8.721 13.021 1.00 80.62 200 PHE A C 1
ATOM 1586 O O . PHE A 1 200 ? -15.474 -8.517 12.263 1.00 80.62 200 PHE A O 1
ATOM 1593 N N . PHE A 1 201 ? -16.630 -7.952 14.093 1.00 82.56 201 PHE A N 1
ATOM 1594 C CA . PHE A 1 201 ? -15.773 -6.807 14.395 1.00 82.56 201 PHE A CA 1
ATOM 1595 C C . PHE A 1 201 ? -14.351 -7.245 14.755 1.00 82.56 201 PHE A C 1
ATOM 1597 O O . PHE A 1 201 ? -13.388 -6.632 14.291 1.00 82.56 201 PHE A O 1
ATOM 1604 N N . GLY A 1 202 ? -14.206 -8.339 15.506 1.00 75.94 202 GLY A N 1
ATOM 1605 C CA . GLY A 1 202 ? -12.916 -8.956 15.789 1.00 75.94 202 GLY A CA 1
ATOM 1606 C C . GLY A 1 202 ? -12.202 -9.387 14.512 1.00 75.94 202 GLY A C 1
ATOM 1607 O O . GLY A 1 202 ? -11.052 -9.000 14.302 1.00 75.94 202 GLY A O 1
ATOM 1608 N N . ALA A 1 203 ? -12.902 -10.075 13.606 1.00 76.12 203 ALA A N 1
ATOM 1609 C CA . ALA A 1 203 ? -12.363 -10.451 12.301 1.00 76.12 203 ALA A CA 1
ATOM 1610 C C . ALA A 1 203 ? -11.906 -9.233 11.484 1.00 76.12 203 ALA A C 1
ATOM 1612 O O . ALA A 1 203 ? -10.866 -9.294 10.833 1.00 76.12 203 ALA A O 1
ATOM 1613 N N . VAL A 1 204 ? -12.615 -8.098 11.555 1.00 82.38 204 VAL A N 1
ATOM 1614 C CA . VAL A 1 204 ? -12.160 -6.858 10.907 1.00 82.38 204 VAL A CA 1
ATOM 1615 C C . VAL A 1 204 ? -10.868 -6.332 11.531 1.00 82.38 204 VAL A C 1
ATOM 1617 O O . VAL A 1 204 ? -9.961 -5.950 10.794 1.00 82.38 204 VAL A O 1
ATOM 1620 N N . ILE A 1 205 ? -10.741 -6.305 12.859 1.00 84.38 205 ILE A N 1
ATOM 1621 C CA . ILE A 1 205 ? -9.502 -5.844 13.504 1.00 84.38 205 ILE A CA 1
ATOM 1622 C C . ILE A 1 205 ? -8.326 -6.755 13.139 1.00 84.38 205 ILE A C 1
ATOM 1624 O O . ILE A 1 205 ? -7.272 -6.246 12.757 1.00 84.38 205 ILE A O 1
ATOM 1628 N N . PHE A 1 206 ? -8.513 -8.075 13.157 1.00 76.94 206 PHE A N 1
ATOM 1629 C CA . PHE A 1 206 ? -7.485 -9.015 12.710 1.00 76.94 206 PHE A CA 1
ATOM 1630 C C . PHE A 1 206 ? -7.163 -8.857 11.226 1.00 76.94 206 PHE A C 1
ATOM 1632 O O . PHE A 1 206 ? -5.988 -8.817 10.864 1.00 76.94 206 PHE A O 1
ATOM 1639 N N . PHE A 1 207 ? -8.170 -8.664 10.371 1.00 78.75 207 PHE A N 1
ATOM 1640 C CA . PHE A 1 207 ? -7.956 -8.348 8.962 1.00 78.75 207 PHE A CA 1
ATOM 1641 C C . PHE A 1 207 ? -7.087 -7.100 8.807 1.00 78.75 207 PHE A C 1
ATOM 1643 O O . PHE A 1 207 ? -6.148 -7.119 8.018 1.00 78.75 207 PHE A O 1
ATOM 1650 N N . LEU A 1 208 ? -7.352 -6.028 9.561 1.00 80.81 208 LEU A N 1
ATOM 1651 C CA . LEU A 1 208 ? -6.538 -4.813 9.520 1.00 80.81 208 LEU A CA 1
ATOM 1652 C C . LEU A 1 208 ? -5.106 -5.076 9.992 1.00 80.81 208 LEU A C 1
ATOM 1654 O O . LEU A 1 208 ? -4.183 -4.625 9.322 1.00 80.81 208 LEU A O 1
ATOM 1658 N N . ILE A 1 209 ? -4.913 -5.830 11.079 1.00 77.38 209 ILE A N 1
ATOM 1659 C CA . ILE A 1 209 ? -3.581 -6.219 11.570 1.00 77.38 209 ILE A CA 1
ATOM 1660 C C . ILE A 1 209 ? -2.811 -6.971 10.494 1.00 77.38 209 ILE A C 1
ATOM 1662 O O . ILE A 1 209 ? -1.744 -6.516 10.088 1.00 77.38 209 ILE A O 1
ATOM 1666 N N . HIS A 1 210 ? -3.369 -8.064 9.981 1.00 66.94 210 HIS A N 1
ATOM 1667 C CA . HIS A 1 210 ? -2.713 -8.873 8.961 1.00 66.94 210 HIS A CA 1
ATOM 1668 C C . HIS A 1 210 ? -2.463 -8.087 7.683 1.00 66.94 210 HIS A C 1
ATOM 1670 O O . HIS A 1 210 ? -1.372 -8.131 7.131 1.00 66.94 210 HIS A O 1
ATOM 1676 N N . THR A 1 211 ? -3.458 -7.339 7.220 1.00 67.88 211 THR A N 1
ATOM 1677 C CA . THR A 1 211 ? -3.383 -6.610 5.956 1.00 67.88 211 THR A CA 1
ATOM 1678 C C . THR A 1 211 ? -2.380 -5.469 6.042 1.00 67.88 211 THR A C 1
ATOM 1680 O O . THR A 1 211 ? -1.584 -5.288 5.125 1.00 6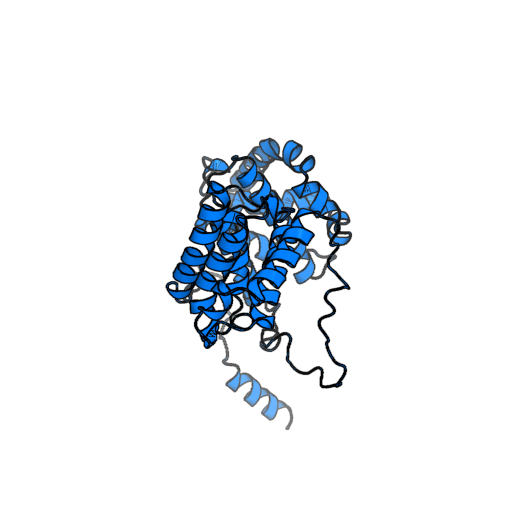7.88 211 THR A O 1
ATOM 1683 N N . ILE A 1 212 ? -2.361 -4.714 7.141 1.00 75.19 212 ILE A N 1
ATOM 1684 C CA . ILE A 1 212 ? -1.387 -3.638 7.329 1.00 75.19 212 ILE A CA 1
ATOM 1685 C C . ILE A 1 212 ? 0.011 -4.224 7.536 1.00 75.19 212 ILE A C 1
ATOM 1687 O O . ILE A 1 212 ? 0.950 -3.770 6.891 1.00 75.19 212 ILE A O 1
ATOM 1691 N N . GLN A 1 213 ? 0.164 -5.284 8.327 1.00 68.88 213 GLN A N 1
ATOM 1692 C CA . GLN A 1 213 ? 1.460 -5.938 8.495 1.00 68.88 213 GLN A CA 1
ATOM 1693 C C . GLN A 1 213 ? 1.983 -6.507 7.165 1.00 68.88 213 GLN A C 1
ATOM 1695 O O . GLN A 1 213 ? 3.130 -6.268 6.802 1.00 68.88 213 GLN A O 1
ATOM 1700 N N . ALA A 1 214 ? 1.143 -7.195 6.392 1.00 60.78 214 ALA A N 1
ATOM 1701 C CA . ALA A 1 214 ? 1.535 -7.813 5.128 1.00 60.78 214 ALA A CA 1
ATOM 1702 C C . ALA A 1 214 ? 1.790 -6.788 4.012 1.00 60.78 214 ALA A C 1
ATOM 1704 O O . ALA A 1 214 ? 2.692 -6.968 3.197 1.00 60.78 214 ALA A O 1
ATOM 1705 N N . MET A 1 215 ? 1.004 -5.708 3.942 1.00 60.03 215 MET A N 1
ATOM 1706 C CA . MET A 1 215 ? 1.177 -4.690 2.900 1.00 60.03 215 MET A CA 1
ATOM 1707 C C . MET A 1 215 ? 2.253 -3.663 3.231 1.00 60.03 215 MET A C 1
ATOM 1709 O O . MET A 1 215 ? 2.873 -3.118 2.319 1.00 60.03 215 MET A O 1
ATOM 1713 N N . PHE A 1 216 ? 2.424 -3.354 4.513 1.00 70.00 216 PHE A N 1
ATOM 1714 C CA . PHE A 1 216 ? 3.175 -2.190 4.964 1.00 70.00 216 PHE A CA 1
ATOM 1715 C C . PHE A 1 216 ? 4.314 -2.544 5.921 1.00 70.00 216 PHE A C 1
ATOM 1717 O O . PHE A 1 216 ? 5.198 -1.710 6.110 1.00 70.00 216 PHE A O 1
ATOM 1724 N N . GLY A 1 217 ? 4.331 -3.737 6.513 1.00 67.75 217 GLY A N 1
ATOM 1725 C CA . GLY A 1 217 ? 5.280 -4.088 7.573 1.00 67.75 217 GLY A CA 1
ATOM 1726 C C . GLY A 1 217 ? 5.108 -3.244 8.838 1.00 67.75 217 GLY A C 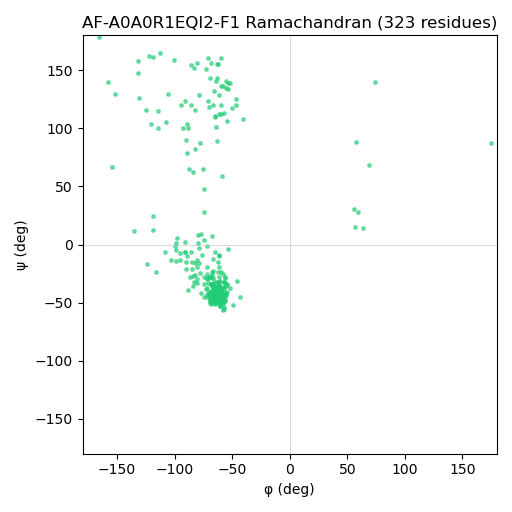1
ATOM 1727 O O . GLY A 1 217 ? 6.019 -3.205 9.655 1.00 67.75 217 GLY A O 1
ATOM 1728 N N . HIS A 1 218 ? 3.986 -2.526 8.964 1.00 81.62 218 HIS A N 1
ATOM 1729 C CA . HIS A 1 218 ? 3.722 -1.618 10.074 1.00 81.62 218 HIS A CA 1
ATOM 1730 C C . HIS A 1 218 ? 2.995 -2.339 11.203 1.00 81.62 218 HIS A C 1
ATOM 1732 O O . HIS A 1 218 ? 1.867 -2.814 11.035 1.00 81.62 218 HIS A O 1
ATOM 1738 N N . GLU A 1 219 ? 3.587 -2.291 12.388 1.00 85.12 219 GLU A N 1
ATOM 1739 C CA . GLU A 1 219 ? 2.912 -2.723 13.606 1.00 85.12 219 GLU A CA 1
ATOM 1740 C C . GLU A 1 219 ? 1.806 -1.728 14.015 1.00 85.12 219 GLU A C 1
ATOM 1742 O O . GLU A 1 219 ? 1.863 -0.557 13.627 1.00 85.12 219 GLU A O 1
ATOM 1747 N N . PRO A 1 220 ? 0.828 -2.117 14.860 1.00 88.88 220 PRO A N 1
ATOM 1748 C CA . PRO A 1 220 ? -0.247 -1.235 15.327 1.00 88.88 220 PRO A CA 1
ATOM 1749 C C . PRO A 1 220 ? 0.173 0.176 15.738 1.00 88.88 220 PRO A C 1
ATOM 1751 O O . PRO A 1 220 ? -0.447 1.147 15.309 1.00 88.88 220 PRO A O 1
ATOM 1754 N N . LYS A 1 221 ? 1.262 0.329 16.500 1.00 91.38 221 LYS A N 1
ATOM 1755 C CA . LYS A 1 221 ? 1.769 1.647 16.942 1.00 91.38 221 LYS A CA 1
ATOM 1756 C C . LYS A 1 221 ? 2.205 2.567 15.784 1.00 91.38 221 LYS A C 1
ATOM 1758 O O . LYS A 1 221 ? 2.251 3.789 15.936 1.00 91.38 221 LYS A O 1
ATOM 1763 N N . GLU A 1 222 ? 2.542 1.983 14.637 1.00 89.25 222 GLU A N 1
ATOM 1764 C CA . GLU A 1 222 ? 3.075 2.652 13.443 1.00 89.25 222 GLU A CA 1
ATOM 1765 C C . GLU A 1 222 ? 1.982 2.981 12.426 1.00 89.25 222 GLU A C 1
ATOM 1767 O O . GLU A 1 222 ? 2.243 3.697 11.457 1.00 89.25 222 GLU A O 1
ATOM 1772 N N . TRP A 1 223 ? 0.753 2.508 12.657 1.00 91.19 223 TRP A N 1
ATOM 1773 C CA . TRP A 1 223 ? -0.357 2.716 11.738 1.00 91.19 223 TRP A CA 1
ATOM 1774 C C . TRP A 1 223 ? -0.593 4.195 11.444 1.00 91.19 223 TRP A C 1
ATOM 1776 O O . TRP A 1 223 ? -0.665 5.065 12.321 1.00 91.19 223 TRP A O 1
ATOM 1786 N N . THR A 1 224 ? -0.781 4.462 10.161 1.00 88.31 224 THR A N 1
ATOM 1787 C CA . THR A 1 224 ? -1.128 5.764 9.614 1.00 88.31 224 THR A CA 1
ATOM 1788 C C . THR A 1 224 ? -2.536 5.739 9.026 1.00 88.31 224 THR A C 1
ATOM 1790 O O . THR A 1 224 ? -3.119 4.686 8.763 1.00 88.31 224 THR A O 1
ATOM 1793 N N . SER A 1 225 ? -3.104 6.922 8.779 1.00 86.69 225 SER A N 1
ATOM 1794 C CA . SER A 1 225 ? -4.378 7.036 8.060 1.00 86.69 225 SER A CA 1
ATOM 1795 C C . SER A 1 225 ? -4.326 6.386 6.680 1.00 86.69 225 SER A C 1
ATOM 1797 O O . SER A 1 225 ? -5.319 5.822 6.234 1.00 86.69 225 SER A O 1
ATOM 1799 N N . GLN A 1 226 ? -3.167 6.410 6.020 1.00 80.19 226 GLN A N 1
ATOM 1800 C CA . GLN A 1 226 ? -2.989 5.752 4.730 1.00 80.19 226 GLN A CA 1
ATOM 1801 C C . GLN A 1 226 ? -3.085 4.228 4.844 1.00 80.19 226 GLN A C 1
ATOM 1803 O O . GLN A 1 226 ? -3.739 3.615 4.002 1.00 80.19 226 GLN A O 1
ATOM 1808 N N . ASP A 1 227 ? -2.506 3.642 5.896 1.00 83.38 227 ASP A N 1
ATOM 1809 C CA . ASP A 1 227 ? -2.522 2.191 6.114 1.00 83.38 227 ASP A CA 1
ATOM 1810 C C . ASP A 1 227 ? -3.950 1.690 6.366 1.00 83.38 227 ASP A C 1
ATOM 1812 O O . ASP A 1 227 ? -4.427 0.789 5.674 1.00 83.38 227 ASP A O 1
ATOM 1816 N N . ILE A 1 228 ? -4.671 2.344 7.290 1.00 86.44 228 ILE A N 1
ATOM 1817 C CA . ILE A 1 228 ? -6.077 2.026 7.579 1.00 86.44 228 ILE A CA 1
ATOM 1818 C C . ILE A 1 228 ? -6.954 2.245 6.346 1.00 86.44 228 ILE A C 1
ATOM 1820 O O . ILE A 1 228 ? -7.788 1.400 6.033 1.00 86.44 228 ILE A O 1
ATOM 1824 N N . GLY A 1 229 ? -6.781 3.359 5.628 1.00 82.19 229 GLY A N 1
ATOM 1825 C CA . GLY A 1 229 ? -7.576 3.653 4.435 1.00 82.19 229 GLY A CA 1
ATOM 1826 C C . GLY A 1 229 ? -7.412 2.588 3.347 1.00 82.19 229 GLY A C 1
ATOM 1827 O O . GLY A 1 229 ? -8.402 2.123 2.784 1.00 82.19 229 GLY A O 1
ATOM 1828 N N . ALA A 1 230 ? -6.176 2.151 3.092 1.00 73.81 230 ALA A N 1
ATOM 1829 C CA . ALA A 1 230 ? -5.882 1.103 2.119 1.00 73.81 230 ALA A CA 1
ATOM 1830 C C . ALA A 1 230 ? -6.434 -0.267 2.543 1.00 73.81 230 ALA A C 1
ATOM 1832 O O . ALA A 1 230 ? -7.064 -0.948 1.734 1.00 73.81 230 ALA A O 1
ATOM 1833 N N . ALA A 1 231 ? -6.251 -0.656 3.807 1.00 79.81 231 ALA A N 1
ATOM 1834 C CA . ALA A 1 231 ? -6.773 -1.920 4.315 1.00 79.81 231 ALA A CA 1
ATOM 1835 C C . ALA A 1 231 ? -8.312 -1.948 4.289 1.00 79.81 231 ALA A C 1
ATOM 1837 O O . ALA A 1 231 ? -8.908 -2.911 3.813 1.00 79.81 231 ALA A O 1
ATOM 1838 N N . LEU A 1 232 ? -8.979 -0.859 4.684 1.00 81.81 232 LEU A N 1
ATOM 1839 C CA . LEU A 1 232 ? -10.438 -0.763 4.593 1.00 81.81 232 LEU A CA 1
ATOM 1840 C C . LEU A 1 232 ? -10.945 -0.809 3.150 1.00 81.81 232 LEU A C 1
ATOM 1842 O O . LEU A 1 232 ? -11.982 -1.411 2.894 1.00 81.81 232 LEU A O 1
ATOM 1846 N N . LEU A 1 233 ? -10.228 -0.220 2.190 1.00 75.62 233 LEU A N 1
ATOM 1847 C CA . LEU A 1 233 ? -10.588 -0.350 0.775 1.00 75.62 233 LEU A CA 1
ATOM 1848 C C . LEU A 1 233 ? -10.560 -1.801 0.290 1.00 75.62 233 LEU A C 1
ATOM 1850 O O . LEU A 1 233 ? -11.439 -2.191 -0.479 1.00 75.62 233 LEU A O 1
ATOM 1854 N N . LEU A 1 234 ? -9.576 -2.587 0.731 1.00 71.75 234 LEU A N 1
ATOM 1855 C CA . LEU A 1 234 ? -9.508 -4.013 0.409 1.00 71.75 234 LEU A CA 1
ATOM 1856 C C . LEU A 1 234 ? -10.680 -4.773 1.016 1.00 71.75 234 LEU A C 1
ATOM 1858 O O . LEU A 1 234 ? -11.372 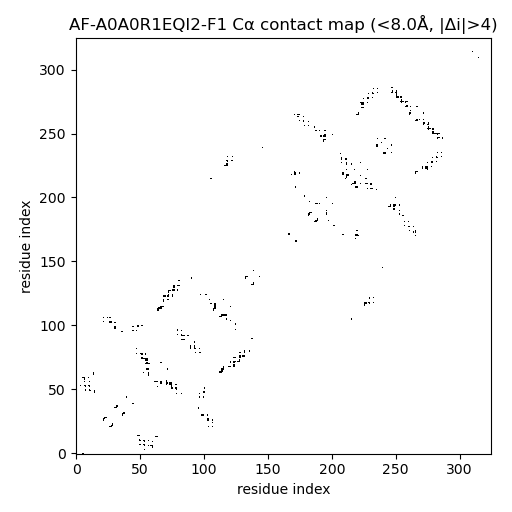-5.493 0.300 1.00 71.75 234 LEU A O 1
ATOM 1862 N N . LEU A 1 235 ? -10.941 -4.536 2.300 1.00 75.31 235 LEU A N 1
ATOM 1863 C CA . LEU A 1 235 ? -12.044 -5.157 3.022 1.00 75.31 235 LEU A CA 1
ATOM 1864 C C . LEU A 1 235 ? -13.402 -4.877 2.354 1.00 75.31 235 LEU A C 1
ATOM 1866 O O . LEU A 1 235 ? -14.230 -5.770 2.222 1.00 75.31 235 LEU A O 1
ATOM 1870 N N . LEU A 1 236 ? -13.629 -3.637 1.910 1.00 71.75 236 LEU A N 1
ATOM 1871 C CA . LEU A 1 236 ? -14.909 -3.201 1.340 1.00 71.75 236 LEU A CA 1
ATOM 1872 C C . LEU A 1 236 ? -15.104 -3.599 -0.128 1.00 71.75 236 LEU A C 1
ATOM 1874 O O . LEU A 1 236 ? -16.236 -3.585 -0.615 1.00 71.75 236 LEU A O 1
ATOM 1878 N N . ARG A 1 237 ? -14.030 -3.925 -0.857 1.00 64.50 237 ARG A N 1
ATOM 1879 C CA . ARG A 1 237 ? -14.141 -4.409 -2.242 1.00 64.50 237 ARG A CA 1
ATOM 1880 C C . ARG A 1 237 ? -14.700 -5.823 -2.315 1.00 64.50 237 ARG A C 1
ATOM 1882 O O . ARG A 1 237 ? -15.357 -6.146 -3.305 1.00 64.50 237 ARG A O 1
ATOM 1889 N N . ASP A 1 238 ? -14.475 -6.639 -1.291 1.00 59.34 238 ASP A N 1
ATOM 1890 C CA . ASP A 1 238 ? -15.093 -7.953 -1.199 1.00 59.34 238 ASP A CA 1
ATOM 1891 C C . ASP A 1 238 ? -16.438 -7.866 -0.467 1.00 59.34 238 ASP A C 1
ATOM 1893 O O . ASP A 1 238 ? -16.556 -8.015 0.750 1.00 59.34 238 ASP A O 1
ATOM 1897 N N . THR A 1 239 ? -17.498 -7.642 -1.244 1.00 50.97 239 THR A N 1
ATOM 1898 C CA . THR A 1 239 ? -18.878 -7.588 -0.731 1.00 50.97 239 THR A CA 1
ATOM 1899 C C . THR A 1 239 ? -19.355 -8.891 -0.078 1.00 50.97 239 THR A C 1
ATOM 1901 O O . THR A 1 239 ? -20.431 -8.903 0.514 1.00 50.97 239 THR A O 1
ATOM 1904 N N . LYS A 1 240 ? -18.587 -9.986 -0.185 1.00 52.44 240 LYS A N 1
ATOM 1905 C CA . LYS A 1 240 ? -18.869 -11.248 0.509 1.00 52.44 240 LYS A CA 1
ATOM 1906 C C . LYS A 1 240 ? -18.328 -11.266 1.931 1.00 52.44 240 LYS A C 1
ATOM 1908 O O . LYS A 1 240 ? -18.893 -11.969 2.761 1.00 52.44 240 LYS A O 1
ATOM 1913 N N . LEU A 1 241 ? -17.271 -10.500 2.203 1.00 56.66 241 LEU A N 1
ATOM 1914 C CA . LEU A 1 241 ? -16.644 -10.404 3.523 1.00 56.66 241 LEU A CA 1
ATOM 1915 C C . LEU A 1 241 ? -17.352 -9.388 4.419 1.00 56.66 241 LEU A C 1
ATOM 1917 O O . LEU A 1 241 ? -17.489 -9.624 5.616 1.00 56.66 241 LEU A O 1
ATOM 1921 N N . VAL A 1 242 ? -17.845 -8.280 3.851 1.00 66.31 242 VAL A N 1
ATOM 1922 C CA . VAL A 1 242 ? -18.631 -7.293 4.605 1.00 66.31 242 VAL A CA 1
ATOM 1923 C C . VAL A 1 242 ? -20.028 -7.131 4.008 1.00 66.31 242 VAL A C 1
ATOM 1925 O O . VAL A 1 242 ? -20.182 -6.429 2.998 1.00 66.31 242 VAL A O 1
ATOM 1928 N N . PRO A 1 243 ? -21.056 -7.718 4.652 1.00 66.81 243 PRO A N 1
ATOM 1929 C CA . PRO A 1 243 ? -22.449 -7.539 4.270 1.00 66.81 243 PRO A CA 1
ATOM 1930 C C . PRO A 1 243 ? -22.831 -6.050 4.182 1.00 66.81 243 PRO A C 1
ATOM 1932 O O . PRO A 1 243 ? -22.413 -5.271 5.045 1.00 66.81 243 PRO A O 1
ATOM 1935 N N . PRO A 1 244 ? -23.619 -5.621 3.176 1.00 67.00 244 PRO A N 1
ATOM 1936 C CA . PRO A 1 244 ? -23.982 -4.213 2.984 1.00 67.00 244 PRO A CA 1
ATOM 1937 C C . PRO A 1 244 ? -24.617 -3.544 4.212 1.00 67.00 244 PRO A C 1
ATOM 1939 O O . PRO A 1 244 ? -24.375 -2.367 4.463 1.00 67.00 244 PRO A O 1
ATOM 1942 N N . ASP A 1 245 ? -25.389 -4.297 4.995 1.00 70.25 245 ASP A N 1
ATOM 1943 C CA . ASP A 1 245 ? -26.016 -3.870 6.249 1.00 70.25 245 ASP A CA 1
ATOM 1944 C C . ASP A 1 245 ? -25.000 -3.588 7.369 1.00 70.25 245 ASP A C 1
ATOM 1946 O O . ASP A 1 245 ? -25.247 -2.736 8.222 1.00 70.25 245 ASP A O 1
ATOM 1950 N N . LYS A 1 246 ? -23.823 -4.226 7.328 1.00 73.06 246 LYS A N 1
ATOM 1951 C CA . LYS A 1 246 ? -22.725 -4.001 8.281 1.00 73.06 246 LYS A CA 1
ATOM 1952 C C . LYS A 1 246 ? -21.758 -2.902 7.839 1.00 73.06 246 LYS A C 1
ATOM 1954 O O . LYS A 1 246 ? -21.081 -2.315 8.684 1.00 73.06 246 LYS A O 1
ATOM 1959 N N . GLN A 1 247 ? -21.705 -2.572 6.544 1.00 72.69 247 GLN A N 1
ATOM 1960 C CA . GLN A 1 247 ? -20.792 -1.549 6.009 1.00 72.69 247 GLN A CA 1
ATOM 1961 C C . GLN A 1 247 ? -21.051 -0.168 6.618 1.00 72.69 247 GLN A C 1
ATOM 1963 O O . GLN A 1 247 ? -20.105 0.522 6.988 1.00 72.69 247 GLN A O 1
ATOM 1968 N N . GLU A 1 248 ? -22.317 0.228 6.768 1.00 71.94 248 GLU A N 1
ATOM 1969 C CA . GLU A 1 248 ? -22.687 1.558 7.272 1.00 71.94 248 GLU A CA 1
ATOM 1970 C C . GLU A 1 248 ? -22.269 1.763 8.740 1.00 71.94 248 GLU A C 1
ATOM 1972 O O . GLU A 1 248 ? -21.799 2.837 9.121 1.00 71.94 248 GLU A O 1
ATOM 1977 N N . GLY A 1 249 ? -22.350 0.704 9.548 1.00 80.38 249 GLY A N 1
ATOM 1978 C CA . GLY A 1 249 ? -21.970 0.710 10.960 1.00 80.38 249 GLY A CA 1
ATOM 1979 C C . GLY A 1 249 ? -20.488 0.476 11.242 1.00 80.38 249 GLY A C 1
ATOM 1980 O O . GLY A 1 249 ? -19.985 0.853 12.307 1.00 80.38 249 GLY A O 1
ATOM 1981 N N . LEU A 1 250 ? -19.768 -0.122 10.292 1.00 85.00 250 LEU A N 1
ATOM 1982 C CA . LEU A 1 250 ? -18.380 -0.525 10.482 1.00 85.00 250 LEU A CA 1
ATOM 1983 C C . LEU A 1 250 ? -17.464 0.676 10.752 1.00 85.00 250 LEU A C 1
ATOM 1985 O O . LEU A 1 250 ? -16.655 0.645 11.677 1.00 85.00 250 LEU A O 1
ATOM 1989 N N . GLY A 1 251 ? -17.626 1.769 10.002 1.00 85.19 251 GLY A N 1
ATOM 1990 C CA . GLY A 1 251 ? -16.760 2.947 10.134 1.00 85.19 251 GLY A CA 1
ATOM 1991 C C . GLY A 1 251 ? -16.962 3.678 11.451 1.00 85.19 251 GLY A C 1
ATOM 1992 O O . GLY A 1 251 ? -16.009 4.191 12.038 1.00 85.19 251 GLY A O 1
ATOM 1993 N N . GLN A 1 252 ? -18.195 3.678 11.957 1.00 86.38 252 GLN A N 1
ATOM 1994 C CA . GLN A 1 252 ? -18.497 4.200 13.282 1.00 86.38 252 GLN A CA 1
ATOM 1995 C C . GLN A 1 252 ? -17.886 3.316 14.373 1.00 86.38 252 GLN A C 1
ATOM 1997 O O . GLN A 1 252 ? -17.217 3.846 15.259 1.00 86.38 252 GLN A O 1
ATOM 2002 N N . SER A 1 253 ? -18.060 1.997 14.279 1.00 89.38 253 SER A N 1
ATOM 2003 C CA . SER A 1 253 ? -17.535 1.031 15.252 1.00 89.38 253 SER A CA 1
ATOM 2004 C C . SER A 1 253 ? -16.007 1.105 15.347 1.00 89.38 253 SER A C 1
ATOM 2006 O O . SER A 1 253 ? -15.465 1.275 16.437 1.00 89.38 253 SER A O 1
ATOM 2008 N N . LEU A 1 254 ? -15.315 1.136 14.201 1.00 90.94 254 LEU A N 1
ATOM 2009 C CA . LEU A 1 254 ? -13.862 1.319 14.121 1.00 90.94 254 LEU A CA 1
ATOM 2010 C C . LEU A 1 254 ? -13.399 2.643 14.719 1.00 90.94 254 LEU A C 1
ATOM 2012 O O . LEU A 1 254 ? -12.439 2.677 15.483 1.00 90.94 254 LEU A O 1
ATOM 2016 N N . ALA A 1 255 ? -14.079 3.745 14.409 1.00 90.12 255 ALA A N 1
ATOM 2017 C CA . ALA A 1 255 ? -13.696 5.047 14.940 1.00 90.12 255 ALA A CA 1
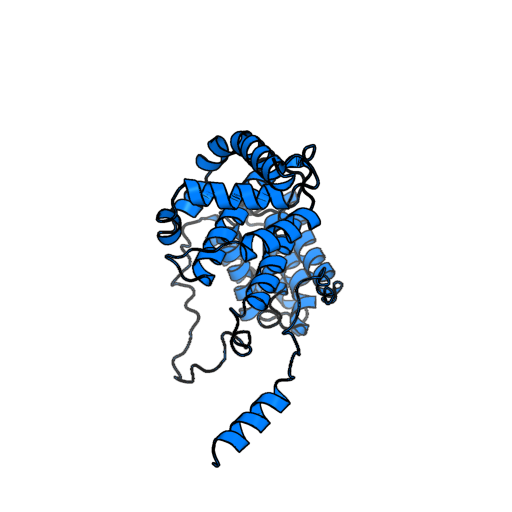ATOM 2018 C C . ALA A 1 255 ? -13.888 5.150 16.457 1.00 90.12 255 ALA A C 1
ATOM 2020 O O . ALA A 1 255 ? -13.100 5.822 17.124 1.00 90.12 255 ALA A O 1
ATOM 2021 N N . ILE A 1 256 ? -14.924 4.514 17.010 1.00 90.31 256 ILE A N 1
ATOM 2022 C CA . ILE A 1 256 ? -15.136 4.454 18.460 1.00 90.31 256 ILE A CA 1
ATOM 2023 C C . ILE A 1 256 ? -14.080 3.556 19.108 1.00 90.31 256 ILE A C 1
ATOM 2025 O O . ILE A 1 256 ? -13.477 3.971 20.097 1.00 90.31 256 ILE A O 1
ATOM 2029 N N . PHE A 1 257 ? -13.798 2.391 18.524 1.00 93.19 257 PHE A N 1
ATOM 2030 C CA . PHE A 1 257 ? -12.746 1.495 18.994 1.00 93.19 257 PHE A CA 1
ATOM 2031 C C . PHE A 1 257 ? -11.374 2.184 19.020 1.00 93.19 257 PHE A C 1
ATOM 2033 O O . PHE A 1 257 ? -10.739 2.227 20.070 1.00 93.19 257 PHE A O 1
ATOM 2040 N N . ILE A 1 258 ? -10.963 2.830 17.923 1.00 91.56 258 ILE A N 1
ATOM 2041 C CA . ILE A 1 258 ? -9.696 3.579 17.842 1.00 91.56 258 ILE A CA 1
ATOM 2042 C C . ILE A 1 258 ? -9.630 4.662 18.926 1.00 91.56 258 ILE A C 1
ATOM 2044 O O . ILE A 1 258 ? -8.593 4.862 19.547 1.00 91.56 258 ILE A O 1
ATOM 2048 N N . LYS A 1 259 ? -10.738 5.359 19.203 1.00 89.62 259 LYS A N 1
ATOM 2049 C CA . LYS A 1 259 ? -10.787 6.365 20.279 1.00 89.62 259 LYS A CA 1
ATOM 2050 C C . LYS A 1 259 ? -10.729 5.746 21.678 1.00 89.62 259 LYS A C 1
ATOM 2052 O O . LYS A 1 259 ? -10.252 6.401 22.603 1.00 89.62 259 LYS A O 1
ATOM 2057 N N . SER A 1 260 ? -11.210 4.513 21.844 1.00 88.38 260 SER A N 1
ATOM 2058 C CA . SER A 1 260 ? -11.176 3.792 23.122 1.00 88.38 260 SER A CA 1
ATOM 2059 C C . SER A 1 260 ? -9.752 3.442 23.561 1.00 88.38 260 SER A C 1
ATOM 2061 O O . SER A 1 260 ? -9.492 3.353 24.756 1.00 88.38 260 SER A O 1
ATOM 2063 N N . THR A 1 261 ? -8.800 3.373 22.625 1.00 87.25 261 THR A N 1
ATOM 2064 C CA . THR A 1 261 ? -7.393 3.063 22.916 1.00 87.25 261 THR A CA 1
ATOM 2065 C C . THR A 1 261 ? -6.615 4.249 23.508 1.00 87.25 261 THR A C 1
ATOM 2067 O O . THR A 1 261 ? -5.393 4.200 23.633 1.00 87.25 261 THR A O 1
ATOM 2070 N N . ALA A 1 262 ? -7.273 5.355 23.871 1.00 86.25 262 ALA A N 1
ATOM 2071 C CA . ALA A 1 262 ? -6.583 6.553 24.346 1.00 86.25 262 ALA A CA 1
ATOM 2072 C C . ALA A 1 262 ? -5.765 6.350 25.628 1.00 86.25 262 ALA A C 1
ATOM 2074 O O . ALA A 1 262 ? -4.764 7.036 25.829 1.00 86.25 262 ALA A O 1
ATOM 2075 N N . SER A 1 263 ? -6.162 5.400 26.474 1.00 83.56 263 SER A N 1
ATOM 2076 C CA . SER A 1 263 ? -5.447 5.043 27.702 1.00 83.56 263 SER A CA 1
ATOM 2077 C C . SER A 1 263 ? -4.255 4.114 27.482 1.00 83.56 263 SER A C 1
ATOM 2079 O O . SER A 1 263 ? -3.463 3.946 28.402 1.00 83.56 263 SER A O 1
ATOM 2081 N N . THR A 1 264 ? -4.113 3.504 26.303 1.00 85.00 264 THR A N 1
ATOM 2082 C CA . THR A 1 264 ? -3.081 2.483 26.062 1.00 85.00 264 THR A CA 1
ATOM 2083 C C . THR A 1 264 ? -1.769 3.055 25.539 1.00 85.00 264 THR A C 1
ATOM 2085 O O . THR A 1 264 ? -0.800 2.322 25.386 1.00 85.00 264 THR A O 1
ATOM 2088 N N . HIS A 1 265 ? -1.726 4.358 25.237 1.00 84.94 265 HIS A N 1
ATOM 2089 C CA . HIS A 1 265 ? -0.593 5.022 24.581 1.00 84.94 265 HIS A CA 1
ATOM 2090 C C . HIS A 1 265 ? -0.188 4.411 23.226 1.00 84.94 265 HIS A C 1
ATOM 2092 O O . HIS A 1 265 ? 0.866 4.760 22.699 1.00 84.94 265 HIS A O 1
ATOM 2098 N N . LEU A 1 266 ? -1.046 3.572 22.628 1.00 88.38 266 LEU A N 1
ATOM 2099 C CA . LEU A 1 266 ? -0.791 2.928 21.338 1.00 88.38 266 LEU A CA 1
ATOM 2100 C C . LEU A 1 266 ? -0.620 3.948 20.203 1.00 88.38 266 LEU A C 1
ATOM 2102 O O . LEU A 1 266 ? 0.234 3.783 19.336 1.00 88.38 266 LEU A O 1
ATOM 2106 N N . TRP A 1 267 ? -1.397 5.033 20.243 1.00 92.88 267 TRP A N 1
ATOM 2107 C CA . TRP A 1 267 ? -1.315 6.138 19.292 1.00 92.88 267 TRP A CA 1
ATOM 2108 C C . TRP A 1 267 ? -1.271 7.483 20.004 1.00 92.88 267 TRP A C 1
ATOM 2110 O O . TRP A 1 267 ? -1.928 7.703 21.024 1.00 92.88 267 TRP A O 1
ATOM 2120 N N . THR A 1 268 ? -0.565 8.441 19.403 1.00 90.81 268 THR A N 1
ATOM 2121 C CA . THR A 1 268 ? -0.697 9.846 19.804 1.00 90.81 268 THR A CA 1
ATOM 2122 C C . THR A 1 268 ? -2.119 10.351 19.536 1.00 90.81 268 THR A C 1
ATOM 2124 O O . THR A 1 268 ? -2.804 9.871 18.631 1.00 90.81 268 THR A O 1
ATOM 2127 N N . ALA A 1 269 ? -2.561 11.382 20.263 1.00 88.94 269 ALA A N 1
ATOM 2128 C CA . ALA A 1 269 ? -3.887 11.980 20.056 1.00 88.94 269 ALA A CA 1
ATOM 2129 C C . ALA A 1 269 ? -4.123 12.425 18.596 1.00 88.94 269 ALA A C 1
ATOM 2131 O O . ALA A 1 269 ? -5.229 12.300 18.069 1.00 88.94 269 ALA A O 1
ATOM 2132 N N . THR A 1 270 ? -3.072 12.909 17.924 1.00 89.50 270 THR A N 1
ATOM 2133 C CA . THR A 1 270 ? -3.122 13.306 16.510 1.00 89.50 270 THR A CA 1
ATOM 2134 C C . THR A 1 270 ? -3.298 12.103 15.586 1.00 89.50 270 THR A C 1
ATOM 2136 O O . THR A 1 270 ? -4.150 12.148 14.698 1.00 89.50 270 THR A O 1
ATOM 2139 N N . GLN A 1 271 ? -2.528 11.028 15.795 1.00 87.69 271 GLN A N 1
ATOM 2140 C CA . GLN A 1 271 ? -2.668 9.791 15.020 1.00 87.69 271 GLN A CA 1
ATOM 2141 C C . GLN A 1 271 ? -4.060 9.199 15.210 1.00 87.69 271 GLN A C 1
ATOM 2143 O O . GLN A 1 271 ? -4.775 9.023 14.235 1.00 87.69 271 GLN A O 1
ATOM 2148 N N . MET A 1 272 ? -4.494 9.003 16.452 1.00 92.69 272 MET A N 1
ATOM 2149 C CA . MET A 1 272 ? -5.796 8.426 16.786 1.00 92.69 272 MET A CA 1
ATOM 2150 C C . MET A 1 272 ? -6.959 9.179 16.136 1.00 92.69 272 MET A C 1
ATOM 2152 O O . MET A 1 272 ? -7.850 8.562 15.555 1.00 92.69 272 MET A O 1
ATOM 2156 N N . LYS A 1 273 ? -6.926 10.520 16.162 1.00 91.00 273 LYS A N 1
ATOM 2157 C CA . LYS A 1 273 ? -7.910 11.334 15.443 1.00 91.00 273 LYS A CA 1
ATOM 2158 C C . LYS A 1 273 ? -7.861 11.065 13.937 1.00 91.00 273 LYS A C 1
ATOM 2160 O O . LYS A 1 273 ? -8.899 10.818 13.337 1.00 91.00 273 LYS A O 1
ATOM 2165 N N . SER A 1 274 ? -6.670 11.068 13.337 1.00 90.31 274 SER A N 1
ATOM 2166 C CA . SER A 1 274 ? -6.508 10.817 11.902 1.00 90.31 274 SER A CA 1
ATOM 2167 C C . SER A 1 274 ? -6.971 9.417 11.485 1.00 90.31 274 SER A C 1
ATOM 2169 O O . SER A 1 274 ? -7.593 9.286 10.432 1.00 90.31 274 SER A O 1
ATOM 2171 N N . LEU A 1 275 ? -6.685 8.391 12.286 1.00 91.62 275 LEU A N 1
ATOM 2172 C CA . LEU A 1 275 ? -7.090 7.003 12.058 1.00 91.62 275 LEU A CA 1
ATOM 2173 C C . LEU A 1 275 ? -8.617 6.865 12.131 1.00 91.62 275 LEU A C 1
ATOM 2175 O O . LEU A 1 275 ? -9.236 6.350 11.201 1.00 91.62 275 LEU A O 1
ATOM 2179 N N . ALA A 1 276 ? -9.233 7.405 13.187 1.00 90.81 276 ALA A N 1
ATOM 2180 C CA . ALA A 1 276 ? -10.681 7.362 13.378 1.00 90.81 276 ALA A CA 1
ATOM 2181 C C . ALA A 1 276 ? -11.445 8.135 12.288 1.00 90.81 276 ALA A C 1
ATOM 2183 O O . ALA A 1 276 ? -12.438 7.633 11.759 1.00 90.81 276 ALA A O 1
ATOM 2184 N N . ASP A 1 277 ? -10.970 9.330 11.919 1.00 90.31 277 ASP A N 1
ATOM 2185 C CA . ASP A 1 277 ? -11.573 10.130 10.847 1.00 90.31 277 ASP A CA 1
ATOM 2186 C C . ASP A 1 277 ? -11.461 9.399 9.496 1.00 90.31 277 ASP A C 1
ATOM 2188 O O . ASP A 1 277 ? -12.403 9.399 8.702 1.00 90.31 277 ASP A O 1
ATOM 2192 N N . THR A 1 278 ? -10.335 8.722 9.241 1.00 88.75 278 THR A N 1
ATOM 2193 C CA . THR A 1 278 ? -10.142 7.951 8.003 1.00 88.75 278 THR A CA 1
ATOM 2194 C C . THR A 1 278 ? -11.065 6.742 7.937 1.00 88.75 278 THR A C 1
ATOM 2196 O O . THR A 1 278 ? -11.681 6.525 6.898 1.00 88.75 278 THR A O 1
ATOM 2199 N N . ALA A 1 279 ? -11.239 6.002 9.035 1.00 87.88 279 ALA A N 1
ATOM 2200 C CA . ALA A 1 279 ? -12.150 4.859 9.070 1.00 87.88 279 ALA A CA 1
ATOM 2201 C C . ALA A 1 279 ? -13.594 5.249 8.702 1.00 87.88 279 ALA A C 1
ATOM 2203 O O . ALA A 1 279 ? -14.245 4.566 7.911 1.00 87.88 279 ALA A O 1
ATOM 2204 N N . GLN A 1 280 ? -14.074 6.388 9.211 1.00 87.75 280 GLN A N 1
ATOM 2205 C CA . GLN A 1 280 ? -15.404 6.904 8.871 1.00 87.75 280 GLN A CA 1
ATOM 2206 C C . GLN A 1 280 ? -15.492 7.383 7.421 1.00 87.75 280 GLN A C 1
ATOM 2208 O O . GLN A 1 280 ? -16.441 7.044 6.710 1.00 87.75 280 GLN A O 1
ATOM 2213 N N . ASN A 1 281 ? -14.516 8.176 6.975 1.00 86.31 281 ASN A N 1
ATOM 2214 C CA . ASN A 1 281 ? -14.541 8.764 5.638 1.00 86.31 281 ASN A CA 1
ATOM 2215 C C . ASN A 1 281 ? -14.398 7.701 4.546 1.00 86.31 281 ASN A C 1
ATOM 2217 O O . ASN A 1 281 ? -15.135 7.751 3.566 1.00 86.31 281 ASN A O 1
ATOM 2221 N N . GLN A 1 282 ? -13.520 6.713 4.734 1.00 82.75 282 GLN A N 1
ATOM 2222 C CA . GLN A 1 282 ? -13.256 5.679 3.735 1.00 82.75 282 GLN A CA 1
ATOM 2223 C C . GLN A 1 282 ? -14.494 4.826 3.450 1.00 82.75 282 GLN A C 1
ATOM 2225 O O . GLN A 1 282 ? -14.810 4.546 2.294 1.00 82.75 282 GLN A O 1
ATOM 2230 N N . ILE A 1 283 ? -15.232 4.466 4.500 1.00 81.00 283 ILE A N 1
ATOM 2231 C CA . ILE A 1 283 ? -16.475 3.702 4.387 1.00 81.00 283 ILE A CA 1
ATOM 2232 C C . ILE A 1 283 ? -17.571 4.541 3.732 1.00 81.00 283 ILE A C 1
ATOM 2234 O O . ILE A 1 283 ? -18.247 4.074 2.818 1.00 81.00 283 ILE A O 1
ATOM 2238 N N . LYS A 1 284 ? -17.694 5.818 4.106 1.00 81.44 284 LYS A N 1
ATOM 2239 C CA . LYS A 1 284 ? -18.643 6.737 3.466 1.00 81.44 284 LYS A CA 1
ATOM 2240 C C . LYS A 1 284 ? -18.339 6.945 1.977 1.00 81.44 284 LYS A C 1
ATOM 2242 O O . LYS A 1 284 ? -19.253 6.989 1.151 1.00 81.44 284 LYS A O 1
ATOM 2247 N N . GLU A 1 285 ? -17.067 7.066 1.610 1.00 78.31 285 GLU A N 1
ATOM 2248 C CA . GLU A 1 285 ? -16.641 7.170 0.213 1.00 78.31 285 GLU A CA 1
ATOM 2249 C C . GLU A 1 285 ? -16.906 5.882 -0.572 1.00 78.31 285 GLU A C 1
ATOM 2251 O O . GLU A 1 285 ? -17.403 5.946 -1.696 1.00 78.31 285 GLU A O 1
ATOM 2256 N N . ALA A 1 286 ? -16.638 4.715 0.016 1.00 70.81 286 ALA A N 1
ATOM 2257 C CA . ALA A 1 286 ? -16.935 3.428 -0.606 1.00 70.81 286 ALA A CA 1
ATOM 2258 C C . ALA A 1 286 ? -18.443 3.245 -0.857 1.00 70.81 286 ALA A C 1
ATOM 2260 O O . ALA A 1 286 ? -18.839 2.868 -1.956 1.00 70.81 286 ALA A O 1
ATOM 2261 N N . LEU A 1 287 ? -19.291 3.611 0.111 1.00 71.00 287 LEU A N 1
ATOM 2262 C CA . LEU A 1 287 ? -20.754 3.532 -0.011 1.00 71.00 287 LEU A CA 1
ATOM 2263 C C . LEU A 1 287 ? -21.332 4.496 -1.061 1.00 71.00 287 LEU A C 1
ATOM 2265 O O . LEU A 1 287 ? -22.378 4.231 -1.655 1.00 71.00 287 LEU A O 1
ATOM 2269 N N . THR A 1 288 ? -20.667 5.629 -1.307 1.00 68.62 288 THR A N 1
ATOM 2270 C CA . THR A 1 288 ? -21.110 6.626 -2.300 1.00 68.62 288 THR A CA 1
ATOM 2271 C C . THR A 1 288 ? -20.600 6.331 -3.710 1.00 68.62 288 THR A C 1
ATOM 2273 O O . THR A 1 288 ? -21.271 6.666 -4.693 1.00 68.62 288 THR A O 1
ATOM 2276 N N . LYS A 1 289 ? -19.452 5.658 -3.841 1.00 61.12 289 LYS A N 1
ATOM 2277 C CA . LYS A 1 289 ? -18.947 5.148 -5.117 1.00 61.12 289 LYS A CA 1
ATOM 2278 C C . LYS A 1 289 ? -19.698 3.864 -5.492 1.00 61.12 289 LYS A C 1
ATOM 2280 O O . LYS A 1 289 ? -19.231 2.759 -5.243 1.00 61.12 289 LYS A O 1
ATOM 2285 N N . LYS A 1 290 ? -20.843 3.992 -6.179 1.00 40.88 290 LYS A N 1
ATOM 2286 C CA . LYS A 1 290 ? -21.382 2.863 -6.966 1.00 40.88 290 LYS A CA 1
ATOM 2287 C C . LYS A 1 290 ? -20.272 2.340 -7.888 1.00 40.88 290 LYS A C 1
ATOM 2289 O O . LYS A 1 290 ? -19.580 3.174 -8.482 1.00 40.88 290 LYS A O 1
ATOM 2294 N N . PRO A 1 291 ? -20.114 1.013 -8.059 1.00 38.25 291 PRO A N 1
ATOM 2295 C CA . PRO A 1 291 ? -19.143 0.482 -9.001 1.00 38.25 291 PRO A CA 1
ATOM 2296 C C . PRO A 1 291 ? -19.481 1.059 -10.372 1.00 38.25 291 PRO A C 1
ATOM 2298 O O . PRO A 1 291 ? -20.556 0.816 -10.922 1.00 38.25 291 PRO A O 1
ATOM 2301 N N . VAL A 1 292 ? -18.600 1.908 -10.895 1.00 31.53 292 VAL A N 1
ATOM 2302 C CA . VAL A 1 292 ? -18.729 2.392 -12.264 1.00 31.53 292 VAL A CA 1
ATOM 2303 C C . VAL A 1 292 ? -18.409 1.185 -13.136 1.00 31.53 292 VAL A C 1
ATOM 2305 O O . VAL A 1 292 ? -17.283 0.690 -13.051 1.00 31.53 292 VAL A O 1
ATOM 2308 N N . PRO A 1 293 ? -19.336 0.695 -13.978 1.00 31.70 293 PRO A N 1
ATOM 2309 C CA . PRO A 1 293 ? -18.952 -0.252 -15.004 1.00 31.70 293 PRO A CA 1
ATOM 2310 C C . PRO A 1 293 ? -18.010 0.513 -15.934 1.00 31.70 293 PRO A C 1
ATOM 2312 O O . PRO A 1 293 ? -18.441 1.368 -16.714 1.00 31.70 293 PRO A O 1
ATOM 2315 N N . ARG A 1 294 ? -16.698 0.298 -15.784 1.00 34.56 294 ARG A N 1
ATOM 2316 C CA . ARG A 1 294 ? -15.711 0.899 -16.678 1.00 34.56 294 ARG A CA 1
ATOM 2317 C C . ARG A 1 294 ? -15.961 0.295 -18.051 1.00 34.56 294 ARG A C 1
ATOM 2319 O O . ARG A 1 294 ? -15.775 -0.899 -18.266 1.00 34.56 294 ARG A O 1
ATOM 2326 N N . LYS A 1 295 ? -16.466 1.133 -18.961 1.00 32.34 295 LYS A N 1
ATOM 2327 C CA . LYS A 1 295 ? -16.607 0.814 -20.380 1.00 32.34 295 LYS A CA 1
ATOM 2328 C C . LYS A 1 295 ? -15.264 0.276 -20.856 1.00 32.34 295 LYS A C 1
ATOM 2330 O O . LYS A 1 295 ? -14.280 1.009 -20.799 1.00 32.34 295 LYS A O 1
ATOM 2335 N N . GLY A 1 296 ? -15.251 -0.981 -21.302 1.00 30.81 296 GLY A N 1
ATOM 2336 C CA . GLY A 1 296 ? -14.090 -1.582 -21.940 1.00 30.81 296 GLY A CA 1
ATOM 2337 C C . GLY A 1 296 ? -13.547 -0.616 -22.984 1.00 30.81 296 GLY A C 1
ATOM 2338 O O . GLY A 1 296 ? -14.303 -0.110 -23.822 1.00 30.81 296 GLY A O 1
ATOM 2339 N N . HIS A 1 297 ? -12.261 -0.290 -22.879 1.00 31.20 297 HIS A N 1
ATOM 2340 C CA . HIS A 1 297 ? -11.622 0.521 -23.894 1.00 31.20 297 HIS A CA 1
ATOM 2341 C C . HIS A 1 297 ? -11.738 -0.215 -25.227 1.00 31.20 297 HIS A C 1
ATOM 2343 O O . HIS A 1 297 ? -11.350 -1.373 -25.373 1.00 31.20 297 HIS A O 1
ATOM 2349 N N . ALA A 1 298 ? -12.391 0.470 -26.160 1.00 30.17 298 ALA A N 1
ATOM 2350 C CA . ALA A 1 298 ? -12.668 0.002 -27.496 1.00 30.17 298 ALA A CA 1
ATOM 2351 C C . ALA A 1 298 ? -11.379 -0.461 -28.183 1.00 30.17 298 ALA A C 1
ATOM 2353 O O . ALA A 1 298 ? -10.370 0.246 -28.179 1.00 30.17 298 ALA A O 1
ATOM 2354 N N . LYS A 1 299 ? -11.473 -1.634 -28.817 1.00 32.97 299 LYS A N 1
ATOM 2355 C CA . LYS A 1 299 ? -10.544 -2.119 -29.836 1.00 32.97 299 LYS A CA 1
ATOM 2356 C C . LYS A 1 299 ? -10.284 -1.004 -30.855 1.00 32.97 299 LYS A C 1
ATOM 2358 O O . LYS A 1 299 ? -11.209 -0.575 -31.542 1.00 32.97 299 LYS A O 1
ATOM 2363 N N . THR A 1 300 ? -9.036 -0.577 -31.006 1.00 28.53 300 THR A N 1
ATOM 2364 C CA . THR A 1 300 ? -8.582 0.016 -32.267 1.00 28.53 300 THR A CA 1
ATOM 2365 C C . THR A 1 300 ? -8.224 -1.118 -33.227 1.00 28.53 300 THR A C 1
ATOM 2367 O O . THR A 1 300 ? -7.340 -1.920 -32.934 1.00 28.53 300 THR A O 1
ATOM 2370 N N . ALA A 1 301 ? -8.982 -1.186 -34.324 1.00 27.84 301 ALA A N 1
ATOM 2371 C CA . ALA A 1 301 ? -8.823 -2.055 -35.495 1.00 27.84 301 ALA A CA 1
ATOM 2372 C C . ALA A 1 301 ? -7.458 -1.816 -36.195 1.00 27.84 301 ALA A C 1
ATOM 2374 O O . ALA A 1 301 ? -6.833 -0.788 -35.951 1.00 27.84 301 ALA A O 1
ATOM 2375 N N . ASP A 1 302 ? -6.878 -2.686 -37.025 1.00 26.73 302 ASP A N 1
ATOM 2376 C CA . ASP A 1 302 ? -7.417 -3.645 -37.993 1.00 26.73 302 ASP A CA 1
ATOM 2377 C C . ASP A 1 302 ? -6.454 -4.838 -38.153 1.00 26.73 302 ASP A C 1
ATOM 2379 O O . ASP A 1 302 ? -5.281 -4.645 -38.458 1.00 26.73 302 ASP A O 1
ATOM 2383 N N . HIS A 1 303 ? -6.966 -6.065 -38.039 1.00 27.25 303 HIS A N 1
ATOM 2384 C CA . HIS A 1 303 ? -6.682 -7.162 -38.970 1.00 27.25 303 HIS A CA 1
ATOM 2385 C C . HIS A 1 303 ? -7.812 -8.196 -38.865 1.00 27.25 303 HIS A C 1
ATOM 2387 O O . HIS A 1 303 ? -8.385 -8.420 -37.802 1.00 27.25 303 HIS A O 1
ATOM 2393 N N . ALA A 1 304 ? -8.192 -8.716 -40.026 1.00 26.58 304 ALA A N 1
ATOM 2394 C CA . ALA A 1 304 ? -9.492 -9.288 -40.331 1.00 26.58 304 ALA A CA 1
ATOM 2395 C C . ALA A 1 304 ? -9.785 -10.664 -39.700 1.00 26.58 304 ALA A C 1
ATOM 2397 O O . ALA A 1 304 ? -8.892 -11.490 -39.537 1.00 26.58 304 ALA A O 1
ATOM 2398 N N . ASP A 1 305 ? -11.087 -10.873 -39.468 1.00 34.41 305 ASP A N 1
ATOM 2399 C CA . ASP A 1 305 ? -11.830 -12.131 -39.308 1.00 34.41 305 ASP A CA 1
ATOM 2400 C C . ASP A 1 305 ? -11.409 -13.116 -38.206 1.00 34.41 305 ASP A C 1
ATOM 2402 O O . ASP A 1 305 ? -10.706 -14.097 -38.430 1.00 34.41 305 ASP A O 1
ATOM 2406 N N . SER A 1 306 ? -11.980 -12.926 -37.013 1.00 29.78 306 SER A N 1
ATOM 2407 C CA . SER A 1 306 ? -12.761 -13.957 -36.297 1.00 29.78 306 SER A CA 1
ATOM 2408 C C . SER A 1 306 ? -13.145 -13.441 -34.911 1.00 29.78 306 SER A C 1
ATOM 2410 O O . SER A 1 306 ? -12.440 -13.659 -33.942 1.00 29.78 306 SER A O 1
ATOM 2412 N N . ASP A 1 307 ? -14.266 -12.732 -34.799 1.00 28.81 307 ASP A N 1
ATOM 2413 C CA . ASP A 1 307 ? -14.834 -12.406 -33.483 1.00 28.81 307 ASP A CA 1
ATOM 2414 C C . ASP A 1 307 ? -16.346 -12.189 -33.607 1.00 28.81 307 ASP A C 1
ATOM 2416 O O . ASP A 1 307 ? -16.883 -11.093 -33.447 1.00 28.81 307 ASP A O 1
ATOM 2420 N N . GLN A 1 308 ? -17.058 -13.272 -33.923 1.00 28.05 308 GLN A N 1
ATOM 2421 C CA . GLN A 1 308 ? -18.456 -13.390 -33.522 1.00 28.05 308 GLN A CA 1
ATOM 2422 C C . GLN A 1 308 ? -18.488 -14.053 -32.146 1.00 28.05 308 GLN A C 1
ATOM 2424 O O . GLN A 1 308 ? -18.300 -15.260 -32.011 1.00 28.05 308 GLN A O 1
ATOM 2429 N N . ILE A 1 309 ? -18.720 -13.234 -31.121 1.00 29.95 309 ILE A N 1
ATOM 2430 C CA . ILE A 1 309 ? -19.028 -13.686 -29.766 1.00 29.95 309 ILE A CA 1
ATOM 2431 C C . ILE A 1 309 ? -20.369 -14.423 -29.832 1.00 29.95 309 ILE A C 1
ATOM 2433 O O . ILE A 1 309 ? -21.411 -13.805 -30.044 1.00 29.95 309 ILE A O 1
ATOM 2437 N N . ILE A 1 310 ? -20.339 -15.745 -29.666 1.00 28.30 310 ILE A N 1
ATOM 2438 C CA . ILE A 1 310 ? -21.541 -16.574 -29.543 1.00 28.30 310 ILE A CA 1
ATOM 2439 C C . ILE A 1 310 ? -21.956 -16.571 -28.062 1.00 28.30 310 ILE A C 1
ATOM 2441 O O . ILE A 1 310 ? -21.176 -17.027 -27.223 1.00 28.30 310 ILE A O 1
ATOM 2445 N N . PRO A 1 311 ? -23.164 -16.104 -27.700 1.00 33.50 311 PRO A N 1
ATOM 2446 C CA . PRO A 1 311 ? -23.659 -16.190 -26.329 1.00 33.50 311 PRO A CA 1
ATOM 2447 C C . PRO A 1 311 ? -23.725 -17.654 -25.854 1.00 33.50 311 PRO A C 1
ATOM 2449 O O . PRO A 1 311 ? -24.212 -18.523 -26.577 1.00 33.50 311 PRO A O 1
ATOM 2452 N N . MET A 1 312 ? -23.284 -17.934 -24.619 1.00 27.77 312 MET A N 1
ATOM 2453 C CA . MET A 1 312 ? -23.159 -19.284 -24.018 1.00 27.77 312 MET A CA 1
ATOM 2454 C C . MET A 1 312 ? -24.366 -20.220 -24.224 1.00 27.77 312 MET A C 1
ATOM 2456 O O . MET A 1 312 ? -24.201 -21.439 -24.334 1.00 27.77 312 MET A O 1
ATOM 2460 N N . ALA A 1 313 ? -25.577 -19.666 -24.312 1.00 33.66 313 ALA A N 1
ATOM 2461 C CA . ALA A 1 313 ? -26.799 -20.428 -24.557 1.00 33.66 313 ALA A CA 1
ATOM 2462 C C . ALA A 1 313 ? -26.801 -21.157 -25.921 1.00 33.66 313 ALA A C 1
ATOM 2464 O O . ALA A 1 313 ? -27.338 -22.262 -26.034 1.00 33.66 313 ALA A O 1
ATOM 2465 N N . GLU A 1 314 ? -26.167 -20.593 -26.952 1.00 34.16 314 GLU A N 1
ATOM 2466 C CA . GLU A 1 314 ? -26.079 -21.207 -28.284 1.00 34.16 314 GLU A CA 1
ATOM 2467 C C . GLU A 1 314 ? -24.981 -22.282 -28.370 1.00 34.16 314 GLU A C 1
ATOM 2469 O O . GLU A 1 314 ? -25.148 -23.288 -29.068 1.00 34.16 314 GLU A O 1
ATOM 2474 N N . TRP A 1 315 ? -23.905 -22.163 -27.582 1.00 31.66 315 TRP A N 1
ATOM 2475 C CA . TRP A 1 315 ? -22.853 -23.185 -27.505 1.00 31.66 315 TRP A CA 1
ATOM 2476 C C . TRP A 1 315 ? -23.361 -24.505 -26.903 1.00 31.66 315 TRP A C 1
ATOM 2478 O O . TRP A 1 315 ? -23.072 -25.592 -27.420 1.00 31.66 315 TRP A O 1
ATOM 2488 N N . GLN A 1 316 ? -24.193 -24.436 -25.857 1.00 34.69 316 GLN A N 1
ATOM 2489 C CA . GLN A 1 316 ? -24.763 -25.633 -25.226 1.00 34.69 316 GLN A CA 1
ATOM 2490 C C . GLN A 1 316 ? -25.737 -26.388 -26.145 1.00 34.69 316 GLN A C 1
ATOM 2492 O O . GLN A 1 316 ? -25.774 -27.624 -26.134 1.00 34.69 316 GLN A O 1
ATOM 2497 N N . LYS A 1 317 ? -26.483 -25.670 -26.995 1.00 37.25 317 LYS A N 1
ATOM 2498 C CA . LYS A 1 317 ? -27.404 -26.270 -27.975 1.00 37.25 317 LYS A CA 1
ATOM 2499 C C . LYS A 1 317 ? -26.648 -27.060 -29.051 1.00 37.25 317 LYS A C 1
ATOM 2501 O O . LYS A 1 317 ? -27.024 -28.191 -29.367 1.00 37.25 317 LYS A O 1
ATOM 2506 N N . ASN A 1 318 ? -25.522 -26.523 -29.521 1.00 37.59 318 ASN A N 1
ATOM 2507 C CA . ASN A 1 318 ? -24.683 -27.159 -30.541 1.00 37.59 318 ASN A CA 1
ATOM 2508 C C . ASN A 1 318 ? -23.911 -28.387 -30.024 1.00 37.59 318 ASN A C 1
ATOM 2510 O O . ASN A 1 318 ? -23.630 -29.310 -30.793 1.00 37.59 318 ASN A O 1
ATOM 2514 N N . LYS A 1 319 ? -23.635 -28.469 -28.715 1.00 33.06 319 LYS A N 1
ATOM 2515 C CA . LYS A 1 319 ? -23.036 -29.667 -28.097 1.00 33.06 319 LYS A CA 1
ATOM 2516 C C . LYS A 1 319 ? -23.997 -30.859 -28.029 1.00 33.06 319 LYS A C 1
ATOM 2518 O O . LYS A 1 319 ? -23.550 -31.998 -28.166 1.00 33.06 319 LYS A O 1
ATOM 2523 N N . ARG A 1 320 ? -25.306 -30.628 -27.851 1.00 37.28 320 ARG A N 1
ATOM 2524 C CA . ARG A 1 320 ? -26.309 -31.712 -27.801 1.00 37.28 320 ARG A CA 1
ATOM 2525 C C . ARG A 1 320 ? -26.602 -32.317 -29.177 1.00 37.28 320 ARG A C 1
ATOM 2527 O O . ARG A 1 320 ? -26.766 -33.528 -29.262 1.00 37.28 320 ARG A O 1
ATOM 2534 N N . GLN A 1 321 ? -26.571 -31.527 -30.253 1.00 38.12 321 GLN A N 1
ATOM 2535 C CA . GLN A 1 321 ? -26.762 -32.051 -31.615 1.00 38.12 321 GLN A CA 1
ATOM 2536 C C . GLN A 1 321 ? -25.575 -32.880 -32.131 1.00 38.12 321 GLN A C 1
ATOM 2538 O O . GLN A 1 321 ? -25.779 -33.828 -32.883 1.00 38.12 321 GLN A O 1
ATOM 2543 N N . LYS A 1 322 ? -24.344 -32.586 -31.692 1.00 37.31 322 LYS A N 1
ATOM 2544 C CA . LYS A 1 322 ? -23.145 -33.355 -32.079 1.00 37.31 322 LYS A CA 1
ATOM 2545 C C . LYS A 1 322 ? -22.989 -34.706 -31.369 1.00 37.31 322 LYS A C 1
ATOM 2547 O O . LYS A 1 322 ? -22.121 -35.473 -31.756 1.00 37.31 322 LYS A O 1
ATOM 2552 N N . ARG A 1 323 ? -23.801 -35.003 -30.348 1.00 37.59 323 ARG A N 1
ATOM 2553 C CA . ARG A 1 323 ? -23.778 -36.287 -29.619 1.00 37.59 323 ARG A CA 1
ATOM 2554 C C . ARG A 1 323 ? -24.861 -37.281 -30.066 1.00 37.59 323 ARG A C 1
ATOM 2556 O O . ARG A 1 323 ? -24.938 -38.363 -29.501 1.00 37.59 323 ARG A O 1
ATOM 2563 N N . GLN A 1 324 ? -25.688 -36.926 -31.053 1.00 43.50 324 GLN A N 1
ATOM 2564 C CA . GLN A 1 324 ? -26.739 -37.796 -31.610 1.00 43.50 324 GLN A CA 1
ATOM 2565 C C . GLN A 1 324 ? -26.543 -38.106 -33.106 1.00 43.50 324 GLN A C 1
ATOM 2567 O O . GLN A 1 324 ? -27.505 -38.410 -33.810 1.00 43.50 324 GLN A O 1
ATOM 2572 N N . ARG A 1 325 ? -25.306 -38.035 -33.602 1.00 36.75 325 ARG A N 1
ATOM 2573 C CA . ARG A 1 325 ? -24.910 -38.574 -34.907 1.00 36.75 325 ARG A CA 1
ATOM 2574 C C . ARG A 1 325 ? -23.676 -39.436 -34.747 1.00 36.75 325 ARG A C 1
ATOM 2576 O O . ARG A 1 325 ? -22.799 -39.019 -33.961 1.00 36.75 325 ARG A O 1
#

pLDDT: mean 71.83, std 20.9, range [26.58, 93.94]

Mean predicted aligned error: 15.26 Å

Foldseek 3Di:
DDQLVLLLVLLLVLVVVCVVVLCVDPLVVLLCVDPLLVPDDPVVLSSLSSQLNSQLDPHSVDHQQPGDLVSNLRSLLRSLLVQDDPPDDSVSSSVSSLSSVLSVVLVCVVVVVYPDALLSNLVSSVNSVVVNCVVVVVDDPCVLVDPPPDPPPPDPPPPDPPDPDPPVDPLSVLLVVLLVVLLVDPLLVPAPPLQNDSVLLVVLVVLLQCQLCVSPVDGQLRDALSSLLSSVVVCLVSCVSAPPSNLQRNLVSQLSSLVSSPVVPSYDPVRSVSNSVSSNVSSVVSVVDDPDPPDPDDDDDDDDDDDDDDPPVVVVVVVVVVVPD

Nearest PDB structures (foldseek):
  9ep4-assembly1_D  TM=2.307E-01  e=1.392E+00  Homo sapiens
  6vfi-assembly1_A  TM=3.574E-01  e=8.334E+00  synthetic construct

Sequence (325 aa):
MDYQEKLQRHASKEIDLYWSDFQKSDDYAALMQDPDFRKVPPKEIRAILVTFFAASFKNLRSTIQTLSAESVSIALETTLQQVNDDDRRRSEAIAIASELIKAMMIWLIRTKRVKLTIIDFIDALMGALLTTTYVLGLVEDGELASPMADDSDGRDIGFDPAGDLDVDSESMSILVDQLMVFFDSKAWHHLPEATQDEEFFGAVIFFLIHTIQAMFGHEPKEWTSQDIGAALLLLLRDTKLVPPDKQEGLGQSLAIFIKSTASTHLWTATQMKSLADTAQNQIKEALTKKPVPRKGHAKTADHADSDQIIPMAEWQKNKRQKRQR